Protein AF-A0A3D2NHI3-F1 (afdb_monomer)

Structure (mmCIF, N/CA/C/O backbone):
data_AF-A0A3D2NHI3-F1
#
_entry.id   AF-A0A3D2NHI3-F1
#
loop_
_atom_site.group_PDB
_atom_site.id
_atom_site.type_symbol
_atom_site.label_atom_id
_atom_site.label_alt_id
_atom_site.label_comp_id
_atom_site.label_asym_id
_atom_site.label_entity_id
_atom_site.label_seq_id
_atom_site.pdbx_PDB_ins_code
_atom_site.Cartn_x
_atom_site.Cartn_y
_atom_site.Cartn_z
_atom_site.occupancy
_atom_site.B_iso_or_equiv
_atom_site.auth_seq_id
_atom_site.auth_comp_id
_atom_site.auth_asym_id
_atom_site.auth_atom_id
_atom_site.pdbx_PDB_model_num
ATOM 1 N N . MET A 1 1 ? -2.586 13.781 -11.017 1.00 85.62 1 MET A N 1
ATOM 2 C CA . MET A 1 1 ? -1.896 13.412 -12.277 1.00 85.62 1 MET A CA 1
ATOM 3 C C . MET A 1 1 ? -0.450 13.118 -11.949 1.00 85.62 1 MET A C 1
ATOM 5 O O . MET A 1 1 ? 0.141 13.890 -11.196 1.00 85.62 1 MET A O 1
ATOM 9 N N . PHE A 1 2 ? 0.077 12.025 -12.494 1.00 93.56 2 PHE A N 1
ATOM 10 C CA . PHE A 1 2 ? 1.455 11.611 -12.279 1.00 93.56 2 PHE A CA 1
ATOM 11 C C . PHE A 1 2 ? 2.432 12.431 -13.116 1.00 93.56 2 PHE A C 1
ATOM 13 O O . PHE A 1 2 ? 2.097 12.931 -14.194 1.00 93.56 2 PHE A O 1
ATOM 20 N N . ARG A 1 3 ? 3.643 12.593 -12.595 1.00 94.19 3 ARG A N 1
ATOM 21 C CA . ARG A 1 3 ? 4.754 13.274 -13.250 1.00 94.19 3 ARG A CA 1
ATOM 22 C C . ARG A 1 3 ? 6.035 12.510 -12.987 1.00 94.19 3 ARG A C 1
ATOM 24 O O . ARG A 1 3 ? 6.213 11.973 -11.901 1.00 94.19 3 ARG A O 1
ATOM 31 N N . TYR A 1 4 ? 6.928 12.513 -13.957 1.00 94.38 4 TYR A N 1
ATOM 32 C CA . TYR A 1 4 ? 8.248 11.916 -13.818 1.00 94.38 4 TYR A CA 1
ATOM 33 C C . TYR A 1 4 ? 9.271 12.768 -14.571 1.00 94.38 4 TYR A C 1
ATOM 35 O O . TYR A 1 4 ? 8.925 13.406 -15.577 1.00 94.38 4 TYR A O 1
ATOM 43 N N . PRO A 1 5 ? 10.518 12.828 -14.094 1.00 92.62 5 PRO A N 1
ATOM 44 C CA . PRO A 1 5 ? 11.586 13.465 -14.832 1.00 92.62 5 PRO A CA 1
ATOM 45 C C . PRO A 1 5 ? 12.186 12.516 -15.867 1.00 92.62 5 PRO A C 1
ATOM 47 O O . PRO A 1 5 ? 12.162 11.295 -15.711 1.00 92.62 5 PRO A O 1
ATOM 50 N N . THR A 1 6 ? 12.761 13.072 -16.935 1.00 91.62 6 THR A N 1
ATOM 51 C CA . THR A 1 6 ? 13.462 12.244 -17.924 1.00 91.62 6 THR A CA 1
ATOM 52 C C . THR A 1 6 ? 14.791 11.784 -17.319 1.00 91.62 6 THR A C 1
ATOM 54 O O . THR A 1 6 ? 15.603 12.646 -16.964 1.00 91.62 6 THR A O 1
ATOM 57 N N . PRO A 1 7 ? 15.049 10.470 -17.188 1.00 89.81 7 PRO A N 1
ATOM 58 C CA . PRO A 1 7 ? 16.291 9.988 -16.600 1.00 89.81 7 PRO A CA 1
ATOM 59 C C . PRO A 1 7 ? 17.484 10.358 -17.483 1.00 89.81 7 PRO A C 1
ATOM 61 O O . PRO A 1 7 ? 17.425 10.244 -18.708 1.00 89.81 7 PRO A O 1
ATOM 64 N N . GLN A 1 8 ? 18.597 10.756 -16.864 1.00 87.62 8 GLN A N 1
ATOM 65 C CA . GLN A 1 8 ? 19.823 11.074 -17.610 1.00 87.62 8 GLN A CA 1
ATOM 66 C C . GLN A 1 8 ? 20.457 9.833 -18.253 1.00 87.62 8 GLN A C 1
ATOM 68 O O . GLN A 1 8 ? 21.121 9.936 -19.282 1.00 87.62 8 GLN A O 1
ATOM 73 N N . ARG A 1 9 ? 20.245 8.658 -17.646 1.00 87.62 9 ARG A N 1
ATOM 74 C CA . ARG A 1 9 ? 20.742 7.357 -18.114 1.00 87.62 9 ARG A CA 1
ATOM 75 C C . ARG A 1 9 ? 19.570 6.389 -18.313 1.00 87.62 9 ARG A C 1
ATOM 77 O O . ARG A 1 9 ? 19.347 5.528 -17.468 1.00 87.62 9 ARG A O 1
ATOM 84 N N . PRO A 1 10 ? 18.802 6.497 -19.415 1.00 83.81 10 PRO A N 1
ATOM 85 C CA . PRO A 1 10 ? 17.560 5.741 -19.583 1.00 83.81 10 PRO A CA 1
ATOM 86 C C . PRO A 1 10 ? 17.734 4.223 -19.506 1.00 83.81 10 PRO A C 1
ATOM 88 O O . PRO A 1 10 ? 16.861 3.538 -18.993 1.00 83.81 10 PRO A O 1
ATOM 91 N N . THR A 1 11 ? 18.854 3.684 -19.990 1.00 85.94 11 THR A N 1
ATOM 92 C CA . THR A 1 11 ? 19.126 2.237 -20.002 1.00 85.94 11 THR A CA 1
ATOM 93 C C . THR A 1 11 ? 19.403 1.654 -18.618 1.00 85.94 11 THR A C 1
ATOM 95 O O . THR A 1 11 ? 19.198 0.461 -18.420 1.00 85.94 11 THR A O 1
ATOM 98 N N . GLU A 1 12 ? 19.861 2.482 -17.680 1.00 87.62 12 GLU A N 1
ATOM 99 C CA . GLU A 1 12 ? 20.181 2.097 -16.297 1.00 87.62 12 GLU A CA 1
ATOM 100 C C . GLU A 1 12 ? 19.073 2.493 -15.315 1.00 87.62 12 GLU A C 1
ATOM 102 O O . GLU A 1 12 ? 19.013 1.960 -14.209 1.00 87.62 12 GLU A O 1
ATOM 107 N N . ALA A 1 13 ? 18.207 3.419 -15.732 1.00 90.50 13 ALA A N 1
ATOM 108 C CA . ALA A 1 13 ? 17.070 3.876 -14.958 1.00 90.50 13 ALA A CA 1
ATOM 109 C C . ALA A 1 13 ? 16.063 2.754 -14.710 1.00 90.50 13 ALA A C 1
ATOM 111 O O . ALA A 1 13 ? 15.882 1.848 -15.538 1.00 90.50 13 ALA A O 1
ATOM 112 N N . GLY A 1 14 ? 15.375 2.896 -13.585 1.00 94.12 14 GLY A N 1
ATOM 113 C CA . GLY A 1 14 ? 14.244 2.066 -13.222 1.00 94.12 14 GLY A CA 1
ATOM 114 C C . GLY A 1 14 ? 12.983 2.317 -14.039 1.00 94.12 14 GLY A C 1
ATOM 115 O O . GLY A 1 14 ? 12.998 2.913 -15.125 1.00 94.12 14 GLY A O 1
ATOM 116 N N . TYR A 1 15 ? 11.867 1.847 -13.493 1.00 96.38 15 TYR A N 1
ATOM 117 C CA . TYR A 1 15 ? 10.544 2.004 -14.082 1.00 96.38 15 TYR A CA 1
ATOM 118 C C . TYR A 1 15 ? 9.587 2.666 -13.101 1.00 96.38 15 TYR A C 1
ATOM 120 O O . TYR A 1 15 ? 9.390 2.185 -11.986 1.00 96.38 15 TYR A O 1
ATOM 128 N N . ALA A 1 16 ? 8.941 3.731 -13.562 1.00 96.69 16 ALA A N 1
ATOM 129 C CA . ALA A 1 16 ? 7.757 4.294 -12.944 1.00 96.69 16 ALA A CA 1
ATOM 130 C C . ALA A 1 16 ? 6.508 3.697 -13.598 1.00 96.69 16 ALA A C 1
ATOM 132 O O . ALA A 1 16 ? 6.376 3.690 -14.825 1.00 96.69 16 ALA A O 1
ATOM 133 N N . ILE A 1 17 ? 5.582 3.226 -12.773 1.00 97.44 17 ILE A N 1
ATOM 134 C CA . ILE A 1 17 ? 4.311 2.645 -13.191 1.00 97.44 17 ILE A CA 1
ATOM 135 C C . ILE A 1 17 ? 3.192 3.447 -12.531 1.00 97.44 17 ILE A C 1
ATOM 137 O O . ILE A 1 17 ? 3.149 3.590 -11.309 1.00 97.44 17 ILE A O 1
ATOM 141 N N . ALA A 1 18 ? 2.294 3.978 -13.349 1.00 95.62 18 ALA A N 1
ATOM 142 C CA . ALA A 1 18 ? 1.154 4.776 -12.927 1.00 95.62 18 ALA A CA 1
ATOM 143 C C . ALA A 1 18 ? -0.140 4.046 -13.295 1.00 95.62 18 ALA A C 1
ATOM 145 O O . ALA A 1 18 ? -0.548 4.052 -14.455 1.00 95.62 18 ALA A O 1
ATOM 146 N N . GLY A 1 19 ? -0.762 3.400 -12.314 1.00 91.75 19 GLY A N 1
ATOM 147 C CA . GLY A 1 19 ? -2.095 2.809 -12.406 1.00 91.75 19 GLY A CA 1
ATOM 148 C C . GLY A 1 19 ? -3.184 3.778 -11.941 1.00 91.75 19 GLY A C 1
ATOM 149 O O . GLY A 1 19 ? -2.905 4.907 -11.537 1.00 91.75 19 GLY A O 1
ATOM 150 N N . ASP A 1 20 ? -4.441 3.336 -11.999 1.00 88.38 20 ASP A N 1
ATOM 151 C CA . ASP A 1 20 ? -5.583 4.150 -11.553 1.00 88.38 20 ASP A CA 1
ATOM 152 C C . ASP A 1 20 ? -5.509 4.433 -10.045 1.00 88.38 20 ASP A C 1
ATOM 154 O O . ASP A 1 20 ? -5.641 5.571 -9.594 1.00 88.38 20 ASP A O 1
ATOM 158 N N . ARG A 1 21 ? -5.186 3.388 -9.275 1.00 89.62 21 ARG A N 1
ATOM 159 C CA . ARG A 1 21 ? -5.036 3.426 -7.815 1.00 89.62 21 ARG A CA 1
ATOM 160 C C . ARG A 1 21 ? -3.607 3.222 -7.335 1.00 89.62 21 ARG A C 1
ATOM 162 O O . ARG A 1 21 ? -3.372 3.274 -6.136 1.00 89.62 21 ARG A O 1
ATOM 169 N N . PHE A 1 22 ? -2.658 2.972 -8.231 1.00 95.19 22 PHE A N 1
ATOM 170 C CA . PHE A 1 22 ? -1.299 2.595 -7.855 1.00 95.19 22 PHE A CA 1
ATOM 171 C C . PHE A 1 22 ? -0.260 3.530 -8.451 1.00 95.19 22 PHE A C 1
ATOM 173 O O . PHE A 1 22 ? -0.332 3.902 -9.619 1.00 95.19 22 PHE A O 1
ATOM 180 N N . ALA A 1 23 ? 0.749 3.854 -7.656 1.00 96.38 23 ALA A N 1
ATOM 181 C CA . ALA A 1 23 ? 1.977 4.480 -8.113 1.00 96.38 23 ALA A CA 1
ATOM 182 C C . ALA A 1 23 ? 3.145 3.617 -7.655 1.00 96.38 23 ALA A C 1
ATOM 184 O O . ALA A 1 23 ? 3.286 3.352 -6.462 1.00 96.38 23 ALA A O 1
ATOM 185 N N . ILE A 1 24 ? 3.957 3.148 -8.593 1.00 97.75 24 ILE A N 1
ATOM 186 C CA . ILE A 1 24 ? 5.032 2.201 -8.307 1.00 97.75 24 ILE A CA 1
ATOM 187 C C . ILE A 1 24 ? 6.319 2.724 -8.922 1.00 97.75 24 ILE A C 1
ATOM 189 O O . ILE A 1 24 ? 6.329 3.194 -10.060 1.00 97.75 24 ILE A O 1
ATOM 193 N N . LEU A 1 25 ? 7.406 2.614 -8.172 1.00 97.56 25 LEU A N 1
ATOM 194 C CA . LEU A 1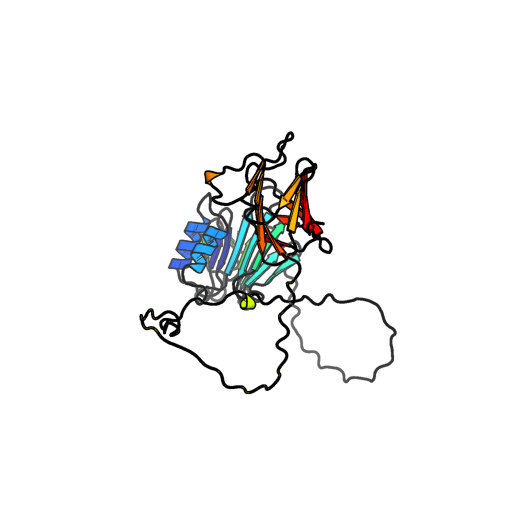 25 ? 8.761 2.808 -8.653 1.00 97.56 25 LEU A CA 1
ATOM 195 C C . LEU A 1 25 ? 9.532 1.512 -8.422 1.00 97.56 25 LEU A C 1
ATOM 197 O O . LEU A 1 25 ? 9.655 1.069 -7.284 1.00 97.56 25 LEU A O 1
ATOM 201 N N . LEU A 1 26 ? 10.050 0.920 -9.493 1.00 95.94 26 LEU A N 1
ATOM 202 C CA . LEU A 1 26 ? 11.032 -0.161 -9.442 1.00 95.94 26 LEU A CA 1
ATOM 203 C C . LEU A 1 26 ? 12.395 0.466 -9.725 1.00 95.94 26 LEU A C 1
ATOM 205 O O . LEU A 1 26 ? 12.634 0.904 -10.850 1.00 95.94 26 LEU A O 1
ATOM 209 N N . ALA A 1 27 ? 13.244 0.571 -8.708 1.00 92.06 27 ALA A N 1
ATOM 210 C CA . ALA A 1 27 ? 14.542 1.225 -8.789 1.00 92.06 27 ALA A CA 1
ATOM 211 C C . ALA A 1 27 ? 15.601 0.322 -9.438 1.00 92.06 27 ALA A C 1
ATOM 213 O O . ALA A 1 27 ? 15.621 -0.897 -9.256 1.00 92.06 27 ALA A O 1
ATOM 214 N N . GLY A 1 28 ? 16.492 0.952 -10.209 1.00 84.88 28 GLY A N 1
ATOM 215 C CA . GLY A 1 28 ? 17.522 0.260 -10.981 1.00 84.88 28 GLY A CA 1
ATOM 216 C C . GLY A 1 28 ? 16.968 -0.613 -12.119 1.00 84.88 28 GLY A C 1
ATOM 217 O O . GLY A 1 28 ? 15.771 -0.607 -12.412 1.00 84.88 28 GLY A O 1
ATOM 218 N N . PRO A 1 29 ? 17.830 -1.373 -12.813 1.00 80.88 29 PRO A N 1
ATOM 219 C CA . PRO A 1 29 ? 17.412 -2.164 -13.962 1.00 80.88 29 PRO A CA 1
ATOM 220 C C . PRO A 1 29 ? 16.533 -3.350 -13.534 1.00 80.88 29 PRO A C 1
ATOM 222 O O . PRO A 1 29 ? 17.025 -4.357 -13.029 1.00 80.88 29 PRO A O 1
ATOM 225 N N . ALA A 1 30 ? 15.227 -3.254 -13.790 1.00 85.19 30 ALA A N 1
ATOM 226 C CA . ALA A 1 30 ? 14.282 -4.357 -13.628 1.00 85.19 30 ALA A CA 1
ATOM 227 C C . ALA A 1 30 ? 14.058 -5.113 -14.950 1.00 85.19 30 ALA A C 1
ATOM 229 O O . ALA A 1 30 ? 14.088 -4.530 -16.039 1.00 85.19 30 ALA A O 1
ATOM 230 N N . ALA A 1 31 ? 13.796 -6.420 -14.862 1.00 87.62 31 ALA A N 1
ATOM 231 C CA . ALA A 1 31 ? 13.440 -7.230 -16.024 1.00 87.62 31 ALA A CA 1
ATOM 232 C C . ALA A 1 31 ? 12.069 -6.811 -16.583 1.00 87.62 31 ALA A C 1
ATOM 234 O O . ALA A 1 31 ? 11.093 -6.730 -15.839 1.00 87.62 31 ALA A O 1
ATOM 235 N N . GLU A 1 32 ? 11.966 -6.614 -17.901 1.00 88.69 32 GLU A N 1
ATOM 236 C CA . GLU A 1 32 ? 10.730 -6.140 -18.552 1.00 88.69 32 GLU A CA 1
ATOM 237 C C . GLU A 1 32 ? 9.521 -7.059 -18.299 1.00 88.69 32 GLU A C 1
ATOM 239 O O . GLU A 1 32 ? 8.399 -6.579 -18.160 1.00 88.69 32 GLU A O 1
ATOM 244 N N . GLY A 1 33 ? 9.742 -8.371 -18.150 1.00 90.06 33 GLY A N 1
ATOM 245 C CA . GLY A 1 33 ? 8.679 -9.318 -17.796 1.00 90.06 33 GLY A CA 1
ATOM 246 C C . GLY A 1 33 ? 8.077 -9.071 -16.406 1.00 90.06 33 GLY A C 1
ATOM 247 O O . GLY A 1 33 ? 6.861 -9.165 -16.236 1.00 90.06 33 GLY A O 1
ATOM 248 N N . LEU A 1 34 ? 8.903 -8.688 -15.424 1.00 91.25 34 LEU A N 1
ATOM 249 C CA . LEU A 1 34 ? 8.416 -8.300 -14.099 1.00 91.25 34 LEU A CA 1
ATOM 250 C C . LEU A 1 34 ? 7.595 -7.012 -14.193 1.00 91.25 34 LEU A C 1
ATOM 252 O O . LEU A 1 34 ? 6.495 -6.955 -13.659 1.00 91.25 34 LEU A O 1
ATOM 256 N N . VAL A 1 35 ? 8.098 -6.013 -14.923 1.00 93.75 35 VAL A N 1
ATOM 257 C CA . VAL A 1 35 ? 7.412 -4.726 -15.127 1.00 93.75 35 VAL A CA 1
ATOM 258 C C . VAL A 1 35 ? 6.030 -4.932 -15.749 1.00 93.75 35 VAL A C 1
ATOM 260 O O . VAL A 1 35 ? 5.058 -4.361 -15.264 1.00 93.75 35 VAL A O 1
ATOM 263 N N . SER A 1 36 ? 5.929 -5.787 -16.773 1.00 94.62 36 SER A N 1
ATOM 264 C CA . SER A 1 36 ? 4.647 -6.140 -17.399 1.00 94.62 36 SER A CA 1
ATOM 265 C C . SER A 1 36 ? 3.686 -6.784 -16.401 1.00 94.62 36 SER A C 1
ATOM 267 O O . SER A 1 36 ? 2.531 -6.387 -16.323 1.00 94.62 36 SER A O 1
ATOM 269 N N . THR A 1 37 ? 4.164 -7.736 -15.597 1.00 94.75 37 THR A N 1
ATOM 270 C CA . THR A 1 37 ? 3.307 -8.452 -14.637 1.00 94.75 37 THR A CA 1
ATOM 271 C C . THR A 1 37 ? 2.835 -7.530 -13.508 1.00 94.75 37 THR A C 1
ATOM 273 O O . THR A 1 37 ? 1.684 -7.597 -13.085 1.00 94.75 37 THR A O 1
ATOM 276 N N . VAL A 1 38 ? 3.709 -6.635 -13.032 1.00 95.00 38 VAL A N 1
ATOM 277 C CA . VAL A 1 38 ? 3.368 -5.624 -12.019 1.00 95.00 38 VAL A CA 1
ATOM 278 C C . VAL A 1 38 ? 2.354 -4.622 -12.570 1.00 95.00 38 VAL A C 1
ATOM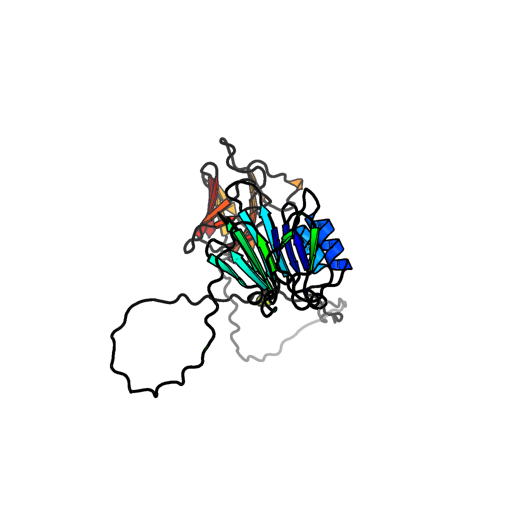 280 O O . VAL A 1 38 ? 1.423 -4.254 -11.857 1.00 95.00 38 VAL A O 1
ATOM 283 N N . TRP A 1 39 ? 2.502 -4.203 -13.830 1.00 95.56 39 TRP A N 1
ATOM 284 C CA . TRP A 1 39 ? 1.517 -3.363 -14.511 1.00 95.56 39 TRP A CA 1
ATOM 285 C C . TRP A 1 39 ? 0.145 -4.036 -14.574 1.00 95.56 39 TRP A C 1
ATOM 287 O O . TRP A 1 39 ? -0.842 -3.420 -14.180 1.00 95.56 39 TRP A O 1
ATOM 297 N N . ASP A 1 40 ? 0.085 -5.292 -15.017 1.00 94.94 40 ASP A N 1
ATOM 298 C CA . ASP A 1 40 ? -1.178 -6.020 -15.155 1.00 94.94 40 ASP A CA 1
ATOM 299 C C . ASP A 1 40 ? -1.882 -6.202 -13.801 1.00 94.94 40 ASP A C 1
ATOM 301 O O . ASP A 1 40 ? -3.100 -6.044 -13.717 1.00 94.94 40 ASP A O 1
ATOM 305 N N . ALA A 1 41 ? -1.121 -6.460 -12.729 1.00 93.69 41 ALA A N 1
ATOM 306 C CA . ALA A 1 41 ? -1.657 -6.497 -11.370 1.00 93.69 41 ALA A CA 1
ATOM 307 C C . ALA A 1 41 ? -2.208 -5.127 -10.948 1.00 93.69 41 ALA A C 1
ATOM 309 O O . ALA A 1 41 ? -3.373 -5.014 -10.585 1.00 93.69 41 ALA A O 1
ATOM 310 N N . ALA A 1 42 ? -1.409 -4.066 -11.080 1.00 93.00 42 ALA A N 1
ATOM 311 C CA . ALA A 1 42 ? -1.797 -2.711 -10.689 1.00 93.00 42 ALA A CA 1
ATOM 312 C C . ALA A 1 42 ? -2.966 -2.130 -11.512 1.00 93.00 42 ALA A C 1
ATOM 314 O O . ALA A 1 42 ? -3.641 -1.205 -11.055 1.00 93.00 42 ALA A O 1
ATOM 315 N N . ALA A 1 43 ? -3.187 -2.632 -12.728 1.00 91.31 43 ALA A N 1
ATOM 316 C CA . ALA A 1 43 ? -4.268 -2.212 -13.613 1.00 91.31 43 ALA A CA 1
ATOM 317 C C . ALA A 1 43 ? -5.599 -2.939 -13.347 1.00 91.31 43 ALA A C 1
ATOM 319 O O . ALA A 1 43 ? -6.617 -2.541 -13.912 1.00 91.31 43 ALA A O 1
ATOM 320 N N . ALA A 1 44 ? -5.620 -3.988 -12.519 1.00 89.94 44 ALA A N 1
ATOM 321 C CA . ALA A 1 44 ? -6.850 -4.710 -12.214 1.00 89.94 44 ALA A CA 1
ATOM 322 C C . ALA A 1 44 ? -7.755 -3.913 -11.252 1.00 89.94 44 ALA A C 1
ATOM 324 O O . ALA A 1 44 ? -7.312 -3.440 -10.206 1.00 89.94 44 ALA A O 1
ATOM 325 N N . ASP A 1 45 ? -9.051 -3.821 -11.576 1.00 81.62 45 ASP A N 1
ATOM 326 C CA . ASP A 1 45 ? -10.032 -2.973 -10.870 1.00 81.62 45 ASP A CA 1
ATOM 327 C C . ASP A 1 45 ? -10.156 -3.262 -9.362 1.00 81.62 45 ASP A C 1
ATOM 329 O O . ASP A 1 45 ? -10.477 -2.373 -8.571 1.00 81.62 45 ASP A O 1
ATOM 333 N N . SER A 1 46 ? -9.930 -4.515 -8.959 1.00 83.25 46 SER A N 1
ATOM 334 C CA . SER A 1 46 ? -10.009 -4.971 -7.567 1.00 83.25 46 SER A CA 1
ATOM 335 C C . SER A 1 46 ? -8.643 -5.238 -6.938 1.00 83.25 46 SER A C 1
ATOM 337 O O . SER A 1 46 ? -8.599 -5.886 -5.895 1.00 83.25 46 SER A O 1
ATOM 339 N N . SER A 1 47 ? -7.550 -4.807 -7.575 1.00 87.44 47 SER A N 1
ATOM 340 C CA . SER A 1 47 ? -6.208 -5.046 -7.049 1.00 87.44 47 SER A CA 1
ATOM 341 C C . SER A 1 47 ? -6.003 -4.288 -5.747 1.00 87.44 47 SER A C 1
ATOM 343 O O . SER A 1 47 ? -6.288 -3.091 -5.643 1.00 87.44 47 SER A O 1
ATOM 345 N N . LEU A 1 48 ? -5.447 -4.992 -4.774 1.00 89.75 48 LEU A N 1
ATOM 346 C CA . LEU A 1 48 ? -4.972 -4.443 -3.515 1.00 89.75 48 LEU A CA 1
ATOM 347 C C . LEU A 1 48 ? -3.442 -4.362 -3.524 1.00 89.75 48 LEU A C 1
ATOM 349 O O . LEU A 1 48 ? -2.774 -4.950 -4.379 1.00 89.75 48 LEU A O 1
ATOM 353 N N . LEU A 1 49 ? -2.873 -3.626 -2.564 1.00 90.00 49 LEU A N 1
ATOM 354 C CA . LEU A 1 49 ? -1.421 -3.555 -2.366 1.00 90.00 49 LEU A CA 1
ATOM 355 C C . LEU A 1 49 ? -0.766 -4.945 -2.291 1.00 90.00 49 LEU A C 1
ATOM 357 O O . LEU A 1 49 ? 0.291 -5.166 -2.877 1.00 90.00 49 LEU A O 1
ATOM 361 N N . GLU A 1 50 ? -1.411 -5.891 -1.612 1.00 89.50 50 GLU A N 1
ATOM 362 C CA . GLU A 1 50 ? -0.925 -7.263 -1.435 1.00 89.50 50 GLU A CA 1
ATOM 363 C C . GLU A 1 50 ? -0.814 -8.054 -2.745 1.00 89.50 50 GLU A C 1
ATOM 365 O O . GLU A 1 50 ? 0.122 -8.842 -2.898 1.00 89.50 50 GLU A O 1
ATOM 370 N N . ASP A 1 51 ? -1.698 -7.812 -3.715 1.00 91.62 51 ASP A N 1
ATOM 371 C CA . ASP A 1 51 ? -1.653 -8.471 -5.025 1.00 91.62 51 ASP A CA 1
ATOM 372 C C . ASP A 1 51 ? -0.417 -8.013 -5.810 1.00 91.62 51 ASP A C 1
ATOM 374 O O . ASP A 1 51 ? 0.341 -8.824 -6.350 1.00 91.62 51 ASP A O 1
ATOM 378 N N . VAL A 1 52 ? -0.160 -6.702 -5.800 1.00 92.88 52 VAL A N 1
ATOM 379 C CA . VAL A 1 52 ? 1.016 -6.095 -6.436 1.00 92.88 52 VAL A CA 1
ATOM 380 C C . VAL A 1 52 ? 2.304 -6.580 -5.766 1.00 92.88 52 VAL A C 1
ATOM 382 O O . VAL A 1 52 ? 3.252 -6.974 -6.451 1.00 92.88 52 VAL A O 1
ATOM 385 N N . LEU A 1 53 ? 2.341 -6.609 -4.431 1.00 92.62 53 LEU A N 1
ATOM 386 C CA . LEU A 1 53 ? 3.496 -7.115 -3.687 1.00 92.62 53 LEU A CA 1
ATOM 387 C C . LEU A 1 53 ? 3.736 -8.604 -3.951 1.00 92.62 53 LEU A C 1
ATOM 389 O O . LEU A 1 53 ? 4.888 -8.998 -4.122 1.00 92.62 53 LEU A O 1
ATOM 393 N N . SER A 1 54 ? 2.679 -9.414 -4.058 1.00 90.94 54 SER A N 1
ATOM 394 C CA . SER A 1 54 ? 2.767 -10.849 -4.373 1.00 90.94 54 SER A CA 1
ATOM 395 C C . SER A 1 54 ? 3.463 -11.098 -5.714 1.00 90.94 54 SER A C 1
ATOM 397 O O . SER A 1 54 ? 4.319 -11.980 -5.823 1.00 90.94 54 SER A O 1
ATOM 399 N N . VAL A 1 55 ? 3.169 -10.275 -6.724 1.00 91.75 55 VAL A N 1
ATOM 400 C CA . VAL A 1 55 ? 3.860 -10.325 -8.021 1.00 91.75 55 VAL A CA 1
ATOM 401 C C . VAL A 1 55 ? 5.337 -9.964 -7.878 1.00 91.75 55 VAL A C 1
ATOM 403 O O . VAL A 1 55 ? 6.194 -10.682 -8.393 1.00 91.75 55 VAL A O 1
ATOM 406 N N . ILE A 1 56 ? 5.655 -8.896 -7.142 1.00 90.62 56 ILE A N 1
ATOM 407 C CA . ILE A 1 56 ? 7.043 -8.457 -6.937 1.00 90.62 56 ILE A CA 1
ATOM 408 C C . ILE A 1 56 ? 7.867 -9.550 -6.238 1.00 90.62 56 ILE A C 1
ATOM 410 O O . ILE A 1 56 ? 8.974 -9.859 -6.678 1.00 90.62 56 ILE A O 1
ATOM 414 N N . VAL A 1 57 ? 7.314 -10.201 -5.208 1.00 88.44 57 VAL A N 1
ATOM 415 C CA . VAL A 1 57 ? 8.002 -11.265 -4.447 1.00 88.44 57 VAL A CA 1
ATOM 416 C C . VAL A 1 57 ? 8.026 -12.625 -5.139 1.00 88.44 57 VAL A C 1
ATOM 418 O O . VAL A 1 57 ? 8.727 -13.518 -4.661 1.00 88.44 57 VAL A O 1
ATOM 421 N N . THR A 1 58 ? 7.336 -12.802 -6.270 1.00 85.00 58 THR A N 1
ATOM 422 C CA . THR A 1 58 ? 7.270 -14.092 -6.986 1.00 85.00 58 THR A CA 1
ATOM 423 C C . THR A 1 58 ? 8.658 -14.600 -7.406 1.00 85.00 58 THR A C 1
ATOM 425 O O . THR A 1 58 ? 8.894 -15.806 -7.422 1.00 85.00 58 THR A O 1
ATOM 428 N N . ALA A 1 59 ? 9.612 -13.701 -7.677 1.00 70.31 59 ALA A N 1
ATOM 429 C CA . ALA A 1 59 ? 11.000 -14.058 -7.996 1.00 70.31 59 ALA A CA 1
ATOM 430 C C . ALA A 1 59 ? 11.837 -14.519 -6.777 1.00 70.31 59 ALA A C 1
ATOM 432 O O . ALA A 1 59 ? 12.978 -14.951 -6.940 1.00 70.31 59 ALA A O 1
ATOM 433 N N . GLY A 1 60 ? 11.281 -14.449 -5.562 1.00 72.94 60 GLY A N 1
ATOM 434 C CA . GLY A 1 60 ? 11.938 -14.796 -4.303 1.00 72.94 60 GLY A CA 1
ATOM 435 C C . GLY A 1 60 ? 12.585 -13.598 -3.596 1.00 72.94 60 GLY A C 1
ATOM 436 O O . GLY A 1 60 ? 13.098 -12.675 -4.223 1.00 72.94 60 GLY A O 1
ATOM 437 N N . ILE A 1 61 ? 12.606 -13.637 -2.258 1.00 72.62 61 ILE A N 1
ATOM 438 C CA . ILE A 1 61 ? 12.998 -12.508 -1.384 1.00 72.62 61 ILE A CA 1
ATOM 439 C C . ILE A 1 61 ? 14.442 -12.021 -1.632 1.00 72.62 61 ILE A C 1
ATOM 441 O O . ILE A 1 61 ? 14.744 -10.842 -1.453 1.00 72.62 61 ILE A O 1
ATOM 445 N N . HIS A 1 62 ? 15.339 -12.908 -2.070 1.00 72.50 62 HIS A N 1
ATOM 446 C CA . HIS A 1 62 ? 16.755 -12.592 -2.303 1.00 72.50 62 HIS A CA 1
ATOM 447 C C . HIS A 1 62 ? 17.042 -11.905 -3.644 1.00 72.50 62 HIS A C 1
ATOM 449 O O . HIS A 1 62 ? 18.098 -11.296 -3.787 1.00 72.50 62 HIS A O 1
ATOM 455 N N . ALA A 1 63 ? 16.127 -11.998 -4.611 1.00 75.69 63 ALA A N 1
ATOM 456 C CA . ALA A 1 63 ? 16.263 -11.412 -5.948 1.00 75.69 63 ALA A CA 1
ATOM 457 C C . ALA A 1 63 ? 15.281 -10.252 -6.177 1.00 75.69 63 ALA A C 1
ATOM 459 O O . ALA A 1 63 ? 15.064 -9.816 -7.306 1.00 75.69 63 ALA A O 1
ATOM 460 N N . LEU A 1 64 ? 14.661 -9.779 -5.097 1.00 83.12 64 LEU A N 1
ATOM 461 C CA . LEU A 1 64 ? 13.720 -8.678 -5.132 1.00 83.12 64 LEU A CA 1
ATOM 462 C C . LEU A 1 64 ? 14.413 -7.389 -5.600 1.00 83.12 64 LEU A C 1
ATOM 464 O O . LEU A 1 64 ? 15.476 -7.061 -5.058 1.00 83.12 64 LEU A O 1
ATOM 468 N N . PRO A 1 65 ? 13.803 -6.634 -6.531 1.00 88.88 65 PRO A N 1
ATOM 469 C CA . PRO A 1 65 ? 14.267 -5.294 -6.850 1.00 88.88 65 PRO A CA 1
ATOM 470 C C . PRO A 1 65 ? 14.078 -4.357 -5.651 1.00 88.88 65 PRO A C 1
ATOM 472 O O . PRO A 1 65 ? 13.351 -4.661 -4.697 1.00 88.88 65 PRO A O 1
ATOM 475 N N . ASP A 1 66 ? 14.710 -3.196 -5.736 1.00 93.25 66 ASP A N 1
ATOM 476 C CA . ASP A 1 66 ? 14.389 -2.073 -4.869 1.00 93.25 66 ASP A CA 1
ATOM 477 C C . ASP A 1 66 ? 13.091 -1.453 -5.385 1.00 93.25 66 ASP A C 1
ATOM 479 O O . ASP A 1 66 ? 12.930 -1.231 -6.589 1.00 93.25 66 ASP A O 1
ATOM 483 N N . PHE A 1 67 ? 12.115 -1.244 -4.507 1.00 95.56 67 PHE A N 1
ATOM 484 C CA . PHE A 1 67 ? 10.790 -0.822 -4.939 1.00 95.56 67 PHE A CA 1
ATOM 485 C C . PHE A 1 67 ? 10.085 0.058 -3.923 1.00 95.56 67 PHE A C 1
ATOM 487 O O . PHE A 1 67 ? 10.191 -0.146 -2.715 1.00 95.56 67 PHE A O 1
ATOM 494 N N . ALA A 1 68 ? 9.278 0.978 -4.438 1.00 97.00 68 ALA A N 1
ATOM 495 C CA . ALA A 1 68 ? 8.268 1.699 -3.686 1.00 97.00 68 ALA A CA 1
ATOM 496 C C . ALA A 1 68 ? 6.906 1.511 -4.360 1.00 97.00 68 ALA A C 1
ATOM 498 O O . ALA A 1 68 ? 6.786 1.683 -5.571 1.00 97.00 68 ALA A O 1
ATOM 499 N N . VAL A 1 69 ? 5.882 1.173 -3.584 1.00 96.94 69 VAL A N 1
ATOM 500 C CA . VAL A 1 69 ? 4.495 1.018 -4.031 1.00 96.94 69 VAL A CA 1
ATOM 501 C C . VAL A 1 69 ? 3.617 1.914 -3.172 1.00 96.94 69 VAL A C 1
ATOM 503 O O . VAL A 1 69 ? 3.727 1.910 -1.948 1.00 96.94 69 VAL A O 1
ATOM 506 N N . VAL A 1 70 ? 2.727 2.664 -3.810 1.00 95.69 70 VAL A N 1
ATOM 507 C CA . VAL A 1 70 ? 1.693 3.467 -3.160 1.00 95.69 70 VAL A CA 1
ATOM 508 C C . VAL A 1 70 ? 0.346 3.065 -3.734 1.00 95.69 70 VAL A C 1
ATOM 510 O O . VAL A 1 70 ? 0.125 3.201 -4.934 1.00 95.69 70 VAL A O 1
ATOM 513 N N . GLU A 1 71 ? -0.557 2.605 -2.876 1.00 93.81 71 GLU A N 1
ATOM 514 C CA . GLU A 1 71 ? -1.976 2.450 -3.180 1.00 93.81 71 GLU A CA 1
ATOM 515 C C . GLU A 1 71 ? -2.738 3.689 -2.695 1.00 93.81 71 GLU A C 1
ATOM 517 O O . GLU A 1 71 ? -2.753 4.002 -1.500 1.00 93.81 71 GLU A O 1
ATOM 522 N N . LEU A 1 72 ? -3.419 4.369 -3.613 1.00 87.12 72 LEU A N 1
ATOM 523 C CA . LEU A 1 72 ? -4.407 5.396 -3.318 1.00 87.12 72 LEU A CA 1
ATOM 524 C C . LEU A 1 72 ? -5.723 4.715 -2.919 1.00 87.12 72 LEU A C 1
ATOM 526 O O . LEU A 1 72 ? -6.579 4.415 -3.757 1.00 87.12 72 LEU A O 1
ATOM 530 N N . ALA A 1 73 ? -5.898 4.458 -1.622 1.00 73.75 73 ALA A N 1
ATOM 531 C CA . ALA A 1 73 ? -7.141 3.910 -1.102 1.00 73.75 73 ALA A CA 1
ATOM 532 C C . ALA A 1 73 ? -8.210 5.015 -1.080 1.00 73.75 73 ALA A C 1
ATOM 534 O O . ALA A 1 73 ? -8.283 5.853 -0.176 1.00 73.75 73 ALA A O 1
ATOM 535 N N . GLY A 1 74 ? -9.036 5.034 -2.127 1.00 60.31 74 GLY A N 1
ATOM 536 C CA . GLY A 1 74 ? -10.110 6.007 -2.286 1.00 60.31 74 GLY A CA 1
ATOM 537 C C . GLY A 1 74 ? -11.187 5.884 -1.207 1.00 60.31 74 GLY A C 1
ATOM 538 O O . GLY A 1 74 ? -12.018 4.989 -1.274 1.00 60.31 74 GLY A O 1
ATOM 539 N N . THR A 1 75 ? -11.175 6.816 -0.254 1.00 49.50 75 THR A N 1
ATOM 540 C CA . THR A 1 75 ? -12.327 7.432 0.436 1.00 49.50 75 THR A CA 1
ATOM 541 C C . THR A 1 75 ? -11.770 8.569 1.287 1.00 49.50 75 THR A C 1
ATOM 543 O O . THR A 1 75 ? -10.874 8.340 2.086 1.00 49.50 75 THR A O 1
ATOM 546 N N . SER A 1 76 ? -12.265 9.792 1.085 1.00 45.84 76 SER A N 1
ATOM 547 C CA . SER A 1 76 ? -11.737 11.010 1.712 1.00 45.84 76 SER A CA 1
ATOM 548 C C . SER A 1 76 ? -11.719 10.938 3.255 1.00 45.84 76 SER A C 1
ATOM 550 O O . SER A 1 76 ? -12.748 10.587 3.837 1.00 45.84 76 SER A O 1
ATOM 552 N N . PRO A 1 77 ? -10.628 11.365 3.927 1.00 54.34 77 PRO A N 1
ATOM 553 C CA . PRO A 1 77 ? -9.362 11.799 3.333 1.00 54.34 77 PRO A CA 1
ATOM 554 C C . PRO A 1 77 ? -8.612 10.618 2.711 1.00 54.34 77 PRO A C 1
ATOM 556 O O . PRO A 1 77 ? -8.551 9.544 3.307 1.00 54.34 77 PRO A O 1
ATOM 559 N N . GLU A 1 78 ? -8.046 10.838 1.519 1.00 64.38 78 GLU A N 1
ATOM 560 C CA . GLU A 1 78 ? -7.279 9.824 0.792 1.00 64.38 78 GLU A CA 1
ATOM 561 C C . GLU A 1 78 ? -6.258 9.184 1.732 1.00 64.38 78 GLU A C 1
ATOM 563 O O . GLU A 1 78 ? -5.394 9.851 2.310 1.00 64.38 78 GLU A O 1
ATOM 568 N N . THR A 1 79 ? -6.445 7.888 1.957 1.00 77.94 79 THR A N 1
ATOM 569 C CA . THR A 1 79 ? -5.518 7.093 2.746 1.00 77.94 79 THR A CA 1
ATOM 570 C C . THR A 1 79 ? -4.561 6.454 1.760 1.00 77.94 79 THR A C 1
ATOM 572 O O . THR A 1 79 ? -4.990 5.764 0.838 1.00 77.94 79 THR A O 1
ATOM 575 N N . LEU A 1 80 ? -3.268 6.694 1.931 1.00 86.38 80 LEU A N 1
ATOM 576 C CA . LEU A 1 80 ? -2.243 6.029 1.145 1.00 86.38 80 LEU A CA 1
ATOM 577 C C . LEU A 1 80 ? -1.764 4.812 1.918 1.00 86.38 80 LEU A C 1
ATOM 579 O O . LEU A 1 80 ? -1.340 4.949 3.066 1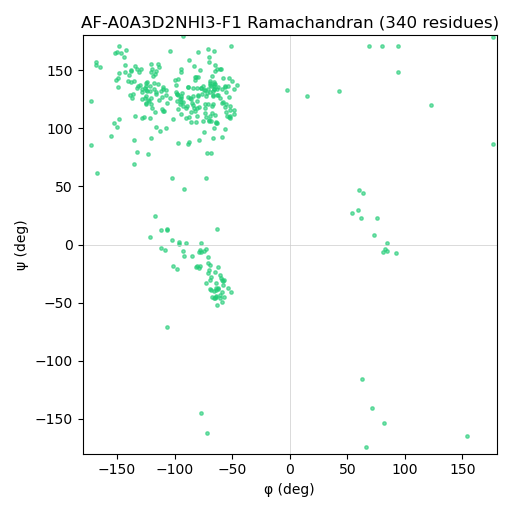.00 86.38 80 LEU A O 1
ATOM 583 N N . ARG A 1 81 ? -1.799 3.636 1.298 1.00 90.12 81 ARG A N 1
ATOM 584 C CA . ARG A 1 81 ? -1.019 2.495 1.787 1.00 90.12 81 ARG A CA 1
ATOM 585 C C . ARG A 1 81 ? 0.287 2.477 1.027 1.00 90.12 81 ARG A C 1
ATOM 587 O O . ARG A 1 81 ? 0.279 2.548 -0.199 1.00 90.12 81 ARG A O 1
ATOM 594 N N . VAL A 1 82 ? 1.396 2.430 1.745 1.00 93.69 82 VAL A N 1
ATOM 595 C CA . VAL A 1 82 ? 2.721 2.526 1.144 1.00 93.69 82 VAL A CA 1
ATOM 596 C C . VAL A 1 82 ? 3.568 1.337 1.552 1.00 93.69 82 VAL A C 1
ATOM 598 O O . VAL A 1 82 ? 3.545 0.938 2.716 1.00 93.69 82 VAL A O 1
ATOM 601 N N . ALA A 1 83 ? 4.323 0.801 0.599 1.00 94.69 83 ALA A N 1
ATOM 602 C CA . ALA A 1 83 ? 5.331 -0.219 0.826 1.00 94.69 83 ALA A CA 1
ATOM 603 C C . ALA A 1 83 ? 6.660 0.205 0.190 1.00 94.69 83 ALA A C 1
ATOM 605 O O . ALA A 1 83 ? 6.667 0.657 -0.953 1.00 94.69 83 ALA A O 1
ATOM 606 N N . ALA A 1 84 ? 7.777 0.071 0.906 1.00 95.12 84 ALA A N 1
ATOM 607 C CA . ALA A 1 84 ? 9.099 0.470 0.414 1.00 95.12 84 ALA A CA 1
ATOM 608 C C . ALA A 1 84 ? 10.192 -0.526 0.817 1.00 95.12 84 ALA A C 1
ATOM 610 O O . ALA A 1 84 ? 10.199 -1.020 1.947 1.00 95.12 84 ALA A O 1
ATOM 611 N N . ARG A 1 85 ? 11.134 -0.791 -0.092 1.00 93.44 85 ARG A N 1
ATOM 612 C CA . ARG A 1 85 ? 12.276 -1.687 0.121 1.00 93.44 85 ARG A CA 1
ATOM 613 C C . ARG A 1 85 ? 13.493 -1.258 -0.688 1.00 93.44 85 ARG A C 1
ATOM 615 O O . ARG A 1 85 ? 13.377 -1.054 -1.894 1.00 93.44 85 ARG A O 1
ATOM 622 N N . GLY A 1 86 ? 14.658 -1.274 -0.047 1.00 92.25 86 GLY A N 1
ATOM 623 C CA . GLY A 1 86 ? 15.944 -1.035 -0.699 1.00 92.25 86 GLY A CA 1
ATOM 624 C C . GLY A 1 86 ? 16.235 0.450 -0.864 1.00 92.25 86 GLY A C 1
ATOM 625 O O . GLY A 1 86 ? 15.729 1.255 -0.084 1.00 92.25 86 GLY A O 1
ATOM 626 N N . GLU A 1 87 ? 17.039 0.822 -1.859 1.00 94.31 87 GLU A N 1
ATOM 627 C CA . GLU A 1 87 ? 17.479 2.199 -2.123 1.00 94.31 87 GLU A CA 1
ATOM 628 C C . GLU A 1 87 ? 16.350 3.069 -2.705 1.00 94.31 87 GLU A C 1
ATOM 630 O O . GLU A 1 87 ? 16.458 3.657 -3.779 1.00 94.31 87 GLU A O 1
ATOM 635 N N . VAL A 1 88 ? 15.232 3.178 -1.994 1.00 95.38 88 VAL A N 1
ATOM 636 C CA . VAL A 1 88 ? 14.103 4.031 -2.360 1.00 95.38 88 VAL A CA 1
ATOM 637 C C . VAL A 1 88 ? 13.589 4.820 -1.168 1.00 95.38 88 VAL A C 1
ATOM 639 O O . VAL A 1 88 ? 13.685 4.401 -0.015 1.00 95.38 88 VAL A O 1
ATOM 642 N N . THR A 1 89 ? 12.983 5.964 -1.455 1.00 95.19 89 THR A N 1
ATOM 643 C CA . THR A 1 89 ? 12.330 6.798 -0.451 1.00 95.19 89 THR A CA 1
ATOM 644 C C . THR A 1 89 ? 10.976 7.275 -0.957 1.00 95.19 89 THR A C 1
ATOM 646 O O . THR A 1 89 ? 10.820 7.607 -2.135 1.00 95.19 89 THR A O 1
ATOM 649 N N . ILE A 1 90 ? 9.993 7.305 -0.058 1.00 94.94 90 ILE A N 1
ATOM 650 C CA . ILE A 1 90 ? 8.670 7.886 -0.295 1.00 94.94 90 ILE A CA 1
ATOM 651 C C . ILE A 1 90 ? 8.569 9.166 0.526 1.00 94.94 90 ILE A C 1
ATOM 653 O O . ILE A 1 90 ? 8.585 9.120 1.754 1.00 94.94 90 ILE A O 1
ATOM 657 N N . GLU A 1 91 ? 8.455 10.299 -0.152 1.00 92.81 91 GLU A N 1
ATOM 658 C CA . GLU A 1 91 ? 8.315 11.625 0.447 1.00 92.81 91 GLU A CA 1
ATOM 659 C C . GLU A 1 91 ? 6.877 12.108 0.251 1.00 92.81 91 GLU A C 1
ATOM 661 O O . GLU A 1 91 ? 6.342 12.042 -0.856 1.00 92.81 91 GLU A O 1
ATOM 666 N N . THR A 1 92 ? 6.241 12.617 1.301 1.00 90.12 92 THR A N 1
ATOM 667 C CA . THR A 1 92 ? 4.869 13.151 1.231 1.00 90.12 92 THR A CA 1
ATOM 668 C C . THR A 1 92 ? 4.825 14.645 1.502 1.00 90.12 92 THR A C 1
ATOM 670 O O . THR A 1 92 ? 5.690 15.184 2.192 1.00 90.12 92 THR A O 1
ATOM 673 N N . ASP A 1 93 ? 3.799 15.329 0.998 1.00 83.88 93 ASP A N 1
ATOM 674 C CA . ASP A 1 93 ? 3.570 16.757 1.253 1.00 83.88 93 ASP A CA 1
ATOM 675 C C . ASP A 1 93 ? 3.363 17.085 2.740 1.00 83.88 93 ASP A C 1
ATOM 677 O O . ASP A 1 93 ? 3.705 18.180 3.182 1.00 83.88 93 ASP A O 1
ATOM 681 N N . ALA A 1 94 ? 2.882 16.112 3.519 1.00 81.44 94 ALA A N 1
ATOM 682 C CA . ALA A 1 94 ? 2.767 16.187 4.974 1.00 81.44 94 ALA A CA 1
ATOM 683 C C . ALA A 1 94 ? 4.120 1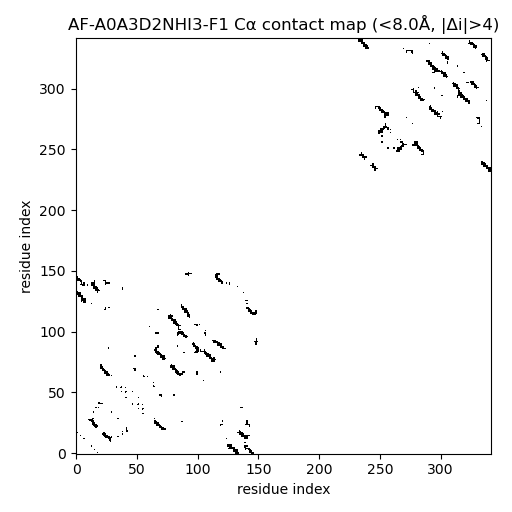6.094 5.716 1.00 81.44 94 ALA A C 1
ATOM 685 O O . ALA A 1 94 ? 4.156 16.210 6.940 1.00 81.44 94 ALA A O 1
ATOM 686 N N . GLY A 1 95 ? 5.231 15.878 5.002 1.00 81.44 95 GLY A N 1
ATOM 687 C CA . GLY A 1 95 ? 6.579 15.774 5.566 1.00 81.44 95 GLY A CA 1
ATOM 688 C C . GLY A 1 95 ? 6.951 14.381 6.081 1.00 81.44 95 GLY A C 1
ATOM 689 O O . GLY A 1 95 ? 8.062 14.203 6.574 1.00 81.44 95 GLY A O 1
ATOM 690 N N . ALA A 1 96 ? 6.066 13.385 5.955 1.00 86.19 96 ALA A N 1
ATOM 691 C CA . ALA A 1 96 ? 6.422 12.001 6.251 1.00 86.19 96 ALA A CA 1
ATOM 692 C C . ALA A 1 96 ? 7.373 11.464 5.174 1.00 86.19 96 ALA A C 1
ATOM 694 O O . ALA A 1 96 ? 7.118 11.635 3.975 1.00 86.19 96 ALA A O 1
ATOM 695 N N . VAL A 1 97 ? 8.441 10.807 5.626 1.00 91.31 97 VAL A N 1
ATOM 696 C CA . VAL A 1 97 ? 9.464 10.172 4.794 1.00 91.31 97 VAL A CA 1
ATOM 697 C C . VAL A 1 97 ? 9.545 8.701 5.184 1.00 91.31 97 VAL A C 1
ATOM 699 O O . VAL A 1 97 ? 9.742 8.390 6.357 1.00 91.31 97 VAL A O 1
ATOM 702 N N . ILE A 1 98 ? 9.371 7.806 4.214 1.00 92.31 98 ILE A N 1
ATOM 703 C CA . ILE A 1 98 ? 9.513 6.360 4.400 1.00 92.31 98 ILE A CA 1
ATOM 704 C C . ILE A 1 98 ? 10.764 5.923 3.657 1.00 92.31 98 ILE A C 1
ATOM 706 O O . ILE A 1 98 ? 10.814 6.013 2.429 1.00 92.31 98 ILE A O 1
ATOM 710 N N . ASP A 1 99 ? 11.754 5.451 4.407 1.00 92.12 99 ASP A N 1
ATOM 711 C CA . ASP A 1 99 ? 12.998 4.920 3.865 1.00 92.12 99 ASP A CA 1
ATOM 712 C C . ASP A 1 99 ? 12.880 3.400 3.669 1.00 92.12 99 ASP A C 1
ATOM 714 O O . ASP A 1 99 ? 12.565 2.651 4.599 1.00 92.12 99 ASP A O 1
ATOM 718 N N . GLY A 1 100 ? 13.098 2.935 2.438 1.00 88.62 100 GLY A N 1
ATOM 719 C CA . GLY A 1 100 ? 13.077 1.512 2.104 1.00 88.62 100 GLY A CA 1
ATOM 720 C C . GLY A 1 100 ? 14.280 0.741 2.653 1.00 88.62 100 GLY A C 1
ATOM 721 O O . GLY A 1 100 ? 14.234 -0.491 2.709 1.00 88.62 100 GLY A O 1
ATOM 722 N N . ARG A 1 101 ? 15.344 1.439 3.068 1.00 90.12 101 ARG A N 1
ATOM 723 C CA . ARG A 1 101 ? 16.605 0.841 3.543 1.00 90.12 101 ARG A CA 1
ATOM 724 C C . ARG A 1 101 ? 16.530 0.371 4.992 1.00 90.12 101 ARG A C 1
ATOM 726 O O . ARG A 1 101 ? 17.324 -0.471 5.403 1.00 90.12 101 ARG A O 1
ATOM 733 N N . ASP A 1 102 ? 15.552 0.867 5.745 1.00 81.81 102 ASP A N 1
ATOM 734 C CA . ASP A 1 102 ? 15.383 0.565 7.168 1.00 81.81 102 ASP A CA 1
ATOM 735 C C . ASP A 1 102 ? 14.763 -0.824 7.426 1.00 81.81 102 ASP A C 1
ATOM 737 O O . ASP A 1 102 ? 14.701 -1.280 8.570 1.00 81.81 102 ASP A O 1
ATOM 741 N N . ALA A 1 103 ? 14.328 -1.540 6.379 1.00 74.81 103 ALA A N 1
ATOM 742 C CA . ALA A 1 103 ? 13.664 -2.837 6.494 1.00 74.81 103 ALA A CA 1
ATOM 743 C C . ALA A 1 103 ? 14.429 -3.984 5.817 1.00 74.81 103 ALA A C 1
ATOM 745 O O . ALA A 1 103 ? 14.910 -3.876 4.693 1.00 74.81 103 ALA A O 1
ATOM 746 N N . ARG A 1 104 ? 14.461 -5.152 6.481 1.00 68.56 104 ARG A N 1
ATOM 747 C CA . ARG A 1 104 ? 15.027 -6.393 5.909 1.00 68.56 104 ARG A CA 1
ATOM 748 C C . ARG A 1 104 ? 14.150 -7.015 4.817 1.00 68.56 104 ARG A C 1
ATOM 750 O O . ARG A 1 104 ? 14.680 -7.652 3.911 1.00 68.56 104 ARG A O 1
ATOM 757 N N . THR A 1 105 ? 12.827 -6.884 4.924 1.00 74.00 105 THR A N 1
ATOM 758 C CA . THR A 1 105 ? 11.863 -7.384 3.931 1.00 74.00 105 THR A CA 1
ATOM 759 C C . THR A 1 105 ? 11.278 -6.227 3.137 1.00 74.00 105 THR A C 1
ATOM 761 O O . THR A 1 105 ? 11.631 -6.085 1.977 1.00 74.00 105 THR A O 1
ATOM 764 N N . TRP A 1 106 ? 10.433 -5.401 3.746 1.00 88.44 106 TRP A N 1
ATOM 765 C CA . TRP A 1 106 ? 9.970 -4.093 3.270 1.00 88.44 106 TRP A CA 1
ATOM 766 C C . TRP A 1 106 ? 9.251 -3.398 4.432 1.00 88.44 106 TRP A C 1
ATOM 768 O O . TRP A 1 106 ? 8.788 -4.063 5.364 1.00 88.44 106 TRP A O 1
ATOM 778 N N . THR A 1 107 ? 9.164 -2.075 4.388 1.00 87.44 107 THR A N 1
ATOM 779 C CA . THR A 1 107 ? 8.346 -1.276 5.309 1.00 87.44 107 THR A CA 1
ATOM 780 C C . THR A 1 107 ? 6.944 -1.155 4.733 1.00 87.44 107 THR A C 1
ATOM 782 O O . THR A 1 107 ? 6.825 -0.864 3.549 1.00 87.44 107 THR A O 1
ATOM 785 N N . GLU A 1 108 ? 5.899 -1.331 5.543 1.00 90.25 108 GLU A N 1
ATOM 786 C CA . GLU A 1 108 ? 4.506 -1.096 5.146 1.00 90.25 108 GLU A CA 1
ATOM 787 C C . GLU A 1 108 ? 3.809 -0.185 6.161 1.00 90.25 108 GLU A C 1
ATOM 789 O O . GLU A 1 108 ? 3.787 -0.480 7.357 1.00 90.25 108 GLU A O 1
ATOM 794 N N . THR A 1 109 ? 3.239 0.922 5.683 1.00 87.69 109 THR A N 1
ATOM 795 C CA . THR A 1 109 ? 2.614 1.952 6.526 1.00 87.69 109 THR A CA 1
ATOM 796 C C . THR A 1 109 ? 1.377 2.523 5.836 1.00 87.69 109 THR A C 1
ATOM 798 O O . THR A 1 109 ? 1.264 2.519 4.612 1.00 87.69 109 THR A O 1
ATOM 801 N N . SER A 1 110 ? 0.428 3.039 6.619 1.00 88.12 110 SER A N 1
ATOM 802 C CA . SER A 1 110 ? -0.700 3.823 6.107 1.00 88.12 110 SER A CA 1
ATOM 803 C C . SER A 1 110 ? -0.561 5.289 6.506 1.00 88.12 110 SER A C 1
ATOM 805 O O . SER A 1 110 ? -0.296 5.592 7.668 1.00 88.12 110 SER A O 1
ATOM 807 N N . LEU A 1 111 ? -0.770 6.192 5.554 1.00 84.19 111 LEU A N 1
ATOM 808 C CA . LEU A 1 111 ? -0.766 7.639 5.757 1.00 84.19 111 LEU A CA 1
ATOM 809 C C . LEU A 1 111 ? -2.144 8.214 5.437 1.00 84.19 111 LEU A C 1
ATOM 811 O O . LEU A 1 111 ? -2.827 7.729 4.539 1.00 84.19 111 LEU A O 1
ATOM 815 N N . SER A 1 112 ? -2.544 9.265 6.145 1.00 83.44 112 SER A N 1
ATOM 816 C CA . SER A 1 112 ? -3.813 9.963 5.932 1.00 83.44 112 SER A CA 1
ATOM 817 C C . SER A 1 112 ? -3.580 11.432 5.590 1.00 83.44 112 SER A C 1
ATOM 819 O O . SER A 1 112 ? -2.555 12.008 5.948 1.00 83.44 112 SER A O 1
ATOM 821 N N . ALA A 1 113 ? -4.549 12.037 4.896 1.00 76.62 113 ALA A N 1
ATOM 822 C CA . ALA A 1 113 ? -4.537 13.459 4.533 1.00 76.62 113 ALA A CA 1
ATOM 823 C C . ALA A 1 113 ? -3.331 13.900 3.673 1.00 76.62 113 ALA A C 1
ATOM 825 O O . ALA A 1 113 ? -2.926 15.059 3.725 1.00 76.62 113 ALA A O 1
ATOM 826 N N . VAL A 1 114 ? -2.788 12.991 2.860 1.00 81.75 114 VAL A N 1
ATOM 827 C CA . VAL A 1 114 ? -1.707 13.282 1.908 1.00 81.75 114 VAL A CA 1
ATOM 828 C C . VAL A 1 114 ? -2.310 13.847 0.623 1.00 81.75 114 VAL A C 1
ATOM 830 O O . VAL A 1 114 ? -3.218 13.245 0.054 1.00 81.75 114 VAL A O 1
ATOM 833 N N . THR A 1 115 ? -1.823 14.999 0.157 1.00 84.44 115 THR A N 1
ATOM 834 C CA . THR A 1 115 ? -2.277 15.635 -1.100 1.00 84.44 115 THR A CA 1
ATOM 835 C C . THR A 1 115 ? -1.238 15.564 -2.218 1.00 84.44 115 THR A C 1
ATOM 837 O O . THR A 1 115 ? -1.498 15.954 -3.365 1.00 84.44 115 THR A O 1
ATOM 840 N N . GLY A 1 116 ? -0.055 15.038 -1.910 1.00 87.69 116 GLY A N 1
ATOM 841 C CA . GLY A 1 116 ? 0.959 14.703 -2.891 1.00 87.69 116 GLY A CA 1
ATOM 842 C C . GLY A 1 116 ? 2.083 13.861 -2.310 1.00 87.69 116 GLY A C 1
ATOM 843 O O . GLY A 1 116 ? 2.385 13.905 -1.120 1.00 87.69 116 GLY A O 1
ATOM 844 N N . PHE A 1 117 ? 2.727 13.092 -3.175 1.00 92.44 117 PHE A N 1
ATOM 845 C CA . PHE A 1 117 ? 3.870 12.272 -2.802 1.00 92.44 117 PHE A CA 1
ATOM 846 C C . PHE A 1 117 ? 4.870 12.171 -3.947 1.00 92.44 117 PHE A C 1
ATOM 848 O O . PHE A 1 117 ? 4.561 12.480 -5.105 1.00 92.44 117 PHE A O 1
ATOM 855 N N . ARG A 1 118 ? 6.074 11.725 -3.607 1.00 94.38 118 ARG A N 1
ATOM 856 C CA . ARG A 1 118 ? 7.183 11.494 -4.520 1.00 94.38 118 ARG A CA 1
ATOM 857 C C . ARG A 1 118 ? 7.891 10.199 -4.134 1.00 94.38 118 ARG A C 1
ATOM 859 O O . ARG A 1 118 ? 8.240 10.000 -2.977 1.00 94.38 118 ARG A O 1
ATOM 866 N N . LEU A 1 119 ? 8.076 9.328 -5.114 1.00 96.38 119 LEU A N 1
ATOM 867 C CA . LEU A 1 119 ? 8.872 8.108 -5.038 1.00 96.38 119 LEU A CA 1
ATOM 868 C C . LEU A 1 119 ? 10.230 8.411 -5.647 1.00 96.38 119 LEU A C 1
ATOM 870 O O . LEU A 1 119 ? 10.279 8.977 -6.739 1.00 96.38 119 LEU A O 1
ATOM 874 N N . VAL A 1 120 ? 11.307 8.047 -4.962 1.00 95.31 120 VAL A N 1
ATOM 875 C CA . VAL A 1 120 ? 12.671 8.434 -5.335 1.00 95.31 120 VAL A CA 1
ATOM 876 C C . VAL A 1 120 ? 13.585 7.233 -5.216 1.00 95.31 120 VAL A C 1
ATOM 878 O O . VAL A 1 120 ? 13.621 6.606 -4.163 1.00 95.31 120 VAL A O 1
ATOM 881 N N . HIS A 1 121 ? 14.356 6.942 -6.258 1.00 94.69 121 HIS A N 1
ATOM 882 C CA . HIS A 1 121 ? 15.497 6.036 -6.180 1.00 94.69 121 HIS A CA 1
ATOM 883 C C . HIS A 1 121 ? 16.684 6.779 -5.552 1.00 94.69 121 HIS A C 1
ATOM 885 O O . HIS A 1 121 ? 17.170 7.786 -6.079 1.00 94.69 121 HIS A O 1
ATOM 891 N N . VAL A 1 122 ? 17.147 6.299 -4.402 1.00 92.25 122 VAL A N 1
ATOM 892 C CA . VAL A 1 122 ? 18.267 6.887 -3.668 1.00 92.25 122 VAL A CA 1
ATOM 893 C C . VAL A 1 122 ? 19.555 6.724 -4.477 1.00 92.25 122 VAL A C 1
ATOM 895 O O . VAL A 1 122 ? 19.901 5.646 -4.938 1.00 92.25 122 VAL A O 1
ATOM 898 N N . GLY A 1 123 ? 20.282 7.827 -4.670 1.00 85.62 123 GLY A N 1
ATOM 899 C CA . GLY A 1 123 ? 21.547 7.831 -5.415 1.00 85.62 123 GLY A CA 1
ATOM 900 C C . GLY A 1 123 ? 21.406 7.903 -6.940 1.00 85.62 123 GLY A C 1
ATOM 901 O O . GLY A 1 123 ? 22.421 8.050 -7.628 1.00 85.62 123 GLY A O 1
ATOM 902 N N . ALA A 1 124 ? 20.185 7.880 -7.481 1.00 85.12 124 ALA A N 1
ATOM 903 C CA . ALA A 1 124 ? 19.958 8.151 -8.894 1.00 85.12 124 ALA A CA 1
ATOM 904 C C . ALA A 1 124 ? 20.271 9.621 -9.246 1.00 85.12 124 ALA A C 1
ATOM 906 O O . ALA A 1 124 ? 20.041 10.523 -8.434 1.00 85.12 124 ALA A O 1
ATOM 907 N N . PRO A 1 125 ? 20.805 9.897 -10.451 1.00 83.94 125 PRO A N 1
ATOM 908 C CA . PRO A 1 125 ? 21.005 11.265 -10.909 1.00 83.94 125 PRO A CA 1
ATOM 909 C C . PRO A 1 125 ? 19.652 11.959 -11.085 1.00 83.94 125 PRO A C 1
ATOM 911 O O . PRO A 1 125 ? 18.726 11.375 -11.646 1.00 83.94 125 PRO A O 1
ATOM 914 N N . GLU A 1 126 ? 19.556 13.223 -10.668 1.00 83.75 126 GLU A N 1
ATOM 915 C CA . GLU A 1 126 ? 18.344 14.014 -10.886 1.00 83.75 126 GLU A CA 1
ATOM 916 C C . GLU A 1 126 ? 18.022 14.088 -12.382 1.00 83.75 126 GLU A C 1
ATOM 918 O O . GLU A 1 126 ? 18.844 14.499 -13.214 1.00 83.75 126 GLU A O 1
ATOM 923 N N . GLY A 1 127 ? 16.816 13.642 -12.727 1.00 80.44 127 GLY A N 1
ATOM 924 C CA . GLY A 1 127 ? 16.325 13.706 -14.092 1.00 80.44 127 GLY A CA 1
ATOM 925 C C . GLY A 1 127 ? 16.014 15.142 -14.520 1.00 80.44 127 GLY A C 1
ATOM 926 O O . GLY A 1 127 ? 15.975 16.074 -13.718 1.00 80.44 127 GLY A O 1
ATOM 927 N N . VAL A 1 128 ? 15.786 15.324 -15.819 1.00 83.88 128 VAL A N 1
ATOM 928 C CA . VAL A 1 128 ? 15.575 16.648 -16.417 1.00 83.88 128 VAL A CA 1
ATOM 929 C C . VAL A 1 128 ? 14.127 16.816 -16.862 1.00 83.88 128 VAL A C 1
ATOM 931 O O . VAL A 1 128 ? 13.548 15.938 -17.509 1.00 83.88 128 VAL A O 1
ATOM 934 N N . GLY A 1 129 ? 13.563 17.986 -16.552 1.00 84.62 129 GLY A N 1
ATOM 935 C CA . GLY A 1 129 ? 12.172 18.317 -16.851 1.00 84.62 129 GLY A CA 1
ATOM 936 C C . GLY A 1 129 ? 11.185 17.498 -16.018 1.00 84.62 129 GLY A C 1
ATOM 937 O O . GLY A 1 129 ? 11.565 16.573 -15.317 1.00 84.62 129 GLY A O 1
ATOM 938 N N . LEU A 1 130 ? 9.901 17.847 -16.083 1.00 89.25 130 LEU A N 1
ATOM 939 C CA . LEU A 1 130 ? 8.819 17.066 -15.480 1.00 89.25 130 LEU A CA 1
ATOM 940 C C . LEU A 1 130 ? 7.757 16.830 -16.546 1.00 89.25 130 LEU A C 1
ATOM 942 O O . LEU A 1 130 ? 7.061 17.766 -16.949 1.00 89.25 130 LEU A O 1
ATOM 946 N N . LEU A 1 131 ? 7.654 15.588 -17.008 1.00 92.50 131 LEU A N 1
ATOM 947 C CA . LEU A 1 131 ? 6.689 15.175 -18.017 1.00 92.50 131 LEU A CA 1
ATOM 948 C C . LEU A 1 131 ? 5.459 14.561 -17.340 1.00 92.50 131 LEU A C 1
ATOM 950 O O . LEU A 1 131 ? 5.600 13.879 -16.322 1.00 92.50 131 LEU A O 1
ATOM 954 N N . PRO A 1 132 ? 4.244 14.806 -17.861 1.00 93.75 132 PRO A N 1
ATOM 955 C CA . PRO A 1 132 ? 3.052 14.141 -17.360 1.00 93.75 132 PRO A CA 1
ATOM 956 C C . PRO A 1 132 ? 3.081 12.655 -17.732 1.00 93.75 132 PRO A C 1
ATOM 958 O O . PRO A 1 132 ? 3.404 12.299 -18.865 1.00 93.75 132 PRO A O 1
ATOM 961 N N . LEU A 1 133 ? 2.677 11.806 -16.793 1.00 93.88 133 LEU A N 1
ATOM 962 C CA . LEU A 1 133 ? 2.386 10.397 -17.030 1.00 93.88 133 LEU A CA 1
ATOM 963 C C . LEU A 1 133 ? 0.886 10.179 -16.812 1.00 93.88 133 LEU A C 1
ATOM 965 O O . LEU A 1 133 ? 0.328 10.569 -15.782 1.00 93.88 133 LEU A O 1
ATOM 969 N N . GLY A 1 134 ? 0.223 9.629 -17.829 1.00 92.50 134 GLY A N 1
ATOM 970 C CA . GLY A 1 134 ? -1.140 9.116 -17.705 1.00 92.50 134 GLY A CA 1
ATOM 971 C C . GLY A 1 134 ? -1.131 7.766 -16.994 1.00 92.50 134 GLY A C 1
ATOM 972 O O . GLY A 1 134 ? -0.297 7.527 -16.128 1.00 92.50 134 GLY A O 1
ATOM 973 N N . LEU A 1 135 ? -2.025 6.869 -17.399 1.00 94.00 135 LEU A N 1
ATOM 974 C CA . LEU A 1 135 ? -1.905 5.467 -17.018 1.00 94.00 135 LEU A CA 1
ATOM 975 C C . LEU A 1 135 ? -0.864 4.789 -17.915 1.00 94.00 135 LEU A C 1
ATOM 977 O O . LEU A 1 135 ? -0.943 4.916 -19.139 1.00 94.00 135 LEU A O 1
ATOM 981 N N . GLY A 1 136 ? 0.117 4.111 -17.326 1.00 95.19 136 GLY A N 1
ATOM 982 C CA . GLY A 1 136 ? 1.136 3.384 -18.080 1.00 95.19 136 GLY A CA 1
ATOM 983 C C . GLY A 1 136 ? 2.464 3.216 -17.351 1.00 95.19 136 GLY A C 1
ATOM 984 O O . GLY A 1 136 ? 2.577 3.430 -16.145 1.00 95.19 136 GLY A O 1
ATOM 985 N N . VAL A 1 137 ? 3.484 2.853 -18.128 1.00 96.50 137 VAL A N 1
ATOM 986 C CA . VAL A 1 137 ? 4.850 2.593 -17.665 1.00 96.50 137 VAL A CA 1
ATOM 987 C C . VAL A 1 137 ? 5.822 3.530 -18.382 1.00 96.50 137 VAL A C 1
ATOM 989 O O . VAL A 1 137 ? 5.743 3.696 -19.601 1.00 96.50 137 VAL A O 1
ATOM 992 N N . ALA A 1 138 ? 6.767 4.113 -17.647 1.00 95.25 138 ALA A N 1
ATOM 993 C CA . ALA A 1 138 ? 7.858 4.913 -18.194 1.00 95.25 138 ALA A CA 1
ATOM 994 C C . ALA A 1 138 ? 9.184 4.585 -17.499 1.00 95.25 138 ALA A C 1
ATOM 996 O O . ALA A 1 138 ? 9.211 4.237 -16.321 1.00 95.25 138 ALA A O 1
ATOM 997 N N . ARG A 1 139 ? 10.304 4.732 -18.215 1.00 94.56 139 ARG A N 1
ATOM 998 C CA . ARG A 1 139 ? 11.632 4.676 -17.590 1.00 94.56 139 ARG A CA 1
ATOM 999 C C . ARG A 1 139 ? 11.850 5.928 -16.751 1.00 94.56 139 ARG A C 1
ATOM 1001 O O . ARG A 1 139 ? 11.789 7.034 -17.292 1.00 94.56 139 ARG A O 1
ATOM 1008 N N . ALA A 1 140 ? 12.096 5.747 -15.460 1.00 94.75 140 ALA A N 1
ATOM 1009 C CA . ALA A 1 140 ? 12.301 6.831 -14.511 1.00 94.75 140 ALA A CA 1
ATOM 1010 C C . ALA A 1 140 ? 12.926 6.312 -13.211 1.00 94.75 140 ALA A C 1
ATOM 1012 O O . ALA A 1 140 ? 12.692 5.177 -12.807 1.00 94.75 140 ALA A O 1
ATOM 1013 N N . ASP A 1 141 ? 13.653 7.194 -12.533 1.00 94.62 141 ASP A N 1
ATOM 1014 C CA . ASP A 1 141 ? 14.161 6.989 -11.170 1.00 94.62 141 ASP A CA 1
ATOM 1015 C C . ASP A 1 141 ? 13.323 7.746 -10.123 1.00 94.62 141 ASP A C 1
ATOM 1017 O O . ASP A 1 141 ? 13.643 7.774 -8.936 1.00 94.62 141 ASP A O 1
ATOM 1021 N N . GLU A 1 142 ? 12.243 8.385 -10.573 1.00 94.81 142 GLU A N 1
ATOM 1022 C CA . GLU A 1 142 ? 11.349 9.177 -9.746 1.00 94.81 142 GLU A CA 1
ATOM 1023 C C . GLU A 1 142 ? 9.930 9.167 -10.319 1.00 94.81 142 GLU A C 1
ATOM 1025 O O . GLU A 1 142 ? 9.734 9.272 -11.532 1.00 94.81 142 GLU A O 1
ATOM 1030 N N . LEU A 1 143 ? 8.936 9.110 -9.433 1.00 96.00 143 LEU A N 1
ATOM 1031 C CA . LEU A 1 143 ? 7.525 9.278 -9.774 1.00 96.00 143 LEU A CA 1
ATOM 1032 C C . LEU A 1 143 ? 6.844 10.174 -8.741 1.00 96.00 143 LEU A C 1
ATOM 1034 O O . LEU A 1 143 ? 6.882 9.889 -7.549 1.00 96.00 143 LEU A O 1
ATOM 1038 N N . ALA A 1 144 ? 6.184 11.237 -9.186 1.00 93.94 144 ALA A N 1
ATOM 1039 C CA . ALA A 1 144 ? 5.476 12.176 -8.325 1.00 93.94 144 ALA A CA 1
ATOM 1040 C C . ALA A 1 144 ? 3.987 12.254 -8.670 1.00 93.94 144 ALA A C 1
ATOM 1042 O O . ALA A 1 144 ? 3.591 12.156 -9.834 1.00 93.94 144 ALA A O 1
ATOM 1043 N N . TRP A 1 145 ? 3.155 12.505 -7.663 1.00 92.38 145 TRP A N 1
ATOM 1044 C CA . TRP A 1 145 ? 1.723 12.748 -7.819 1.00 92.38 145 TRP A CA 1
ATOM 1045 C C . TRP A 1 145 ? 1.258 13.896 -6.921 1.00 92.38 145 TRP A C 1
ATOM 1047 O O . TRP A 1 145 ? 1.797 14.121 -5.841 1.00 92.38 145 TRP A O 1
ATOM 1057 N N . GLY A 1 146 ? 0.232 14.621 -7.371 1.00 86.31 146 GLY A N 1
ATOM 1058 C CA . GLY A 1 146 ? -0.385 15.697 -6.593 1.00 86.31 146 GLY A CA 1
ATOM 1059 C C . GLY A 1 146 ? 0.509 16.934 -6.468 1.00 86.31 146 GLY A C 1
ATOM 1060 O O . GLY A 1 146 ? 1.145 17.343 -7.446 1.00 86.31 146 GLY A O 1
ATOM 1061 N N . ARG A 1 147 ? 0.522 17.560 -5.285 1.00 72.81 147 ARG A N 1
ATOM 1062 C CA . ARG A 1 147 ? 1.494 18.603 -4.909 1.00 72.81 147 ARG A CA 1
ATOM 1063 C C . ARG A 1 147 ? 2.617 17.955 -4.094 1.00 72.81 147 ARG A C 1
ATOM 1065 O O . ARG A 1 147 ? 2.490 17.908 -2.878 1.00 72.81 147 ARG A O 1
ATOM 1072 N N . PRO A 1 148 ? 3.676 17.419 -4.722 1.00 60.91 148 PRO A N 1
ATOM 1073 C CA . PRO A 1 148 ? 4.762 16.804 -3.967 1.00 60.91 148 PRO A CA 1
ATOM 1074 C C . PRO A 1 148 ? 5.402 17.831 -3.024 1.00 60.91 148 PRO A C 1
ATOM 1076 O O . PRO A 1 148 ? 5.400 19.032 -3.325 1.00 60.91 148 PRO A O 1
ATOM 1079 N N . ALA A 1 149 ? 5.949 17.359 -1.899 1.00 56.62 149 ALA A N 1
ATOM 1080 C CA . ALA A 1 149 ? 6.744 18.193 -1.005 1.00 56.62 149 ALA A CA 1
ATOM 1081 C C . ALA A 1 149 ? 7.790 18.973 -1.814 1.00 56.62 149 ALA A C 1
ATOM 1083 O O . ALA A 1 149 ? 8.451 18.417 -2.695 1.00 56.62 149 ALA A O 1
ATOM 1084 N N . ALA A 1 150 ? 7.925 20.272 -1.541 1.00 51.50 150 ALA A N 1
ATOM 1085 C CA . ALA A 1 150 ? 9.018 21.041 -2.111 1.00 51.50 150 ALA A CA 1
ATOM 1086 C C . ALA A 1 150 ? 10.326 20.385 -1.657 1.00 51.50 150 ALA A C 1
ATOM 1088 O O . ALA A 1 150 ? 10.545 20.243 -0.454 1.00 51.50 150 ALA A O 1
ATOM 1089 N N . GLN A 1 151 ? 11.157 19.963 -2.617 1.00 46.50 151 GLN A N 1
ATOM 1090 C CA . GLN A 1 151 ? 12.493 19.443 -2.342 1.00 46.50 151 GLN A CA 1
ATOM 1091 C C . GLN A 1 151 ? 13.186 20.417 -1.391 1.00 46.50 151 GLN A C 1
ATOM 1093 O O . GLN A 1 151 ? 13.464 21.563 -1.751 1.00 46.50 151 GLN A O 1
ATOM 1098 N N . SER A 1 152 ? 13.436 19.977 -0.161 1.00 39.34 152 SER A N 1
ATOM 1099 C CA . SER A 1 152 ? 14.380 20.688 0.686 1.00 39.34 152 SER A CA 1
ATOM 1100 C C . SER A 1 152 ? 15.736 20.496 0.008 1.00 39.34 152 SER A C 1
ATOM 1102 O O . SER A 1 152 ? 16.117 19.343 -0.205 1.00 39.34 152 SER A O 1
ATOM 1104 N N . PRO A 1 153 ? 16.456 21.562 -0.395 1.00 37.69 153 PRO A N 1
ATOM 1105 C CA . PRO A 1 153 ? 17.773 21.408 -0.986 1.00 37.69 153 PRO A CA 1
ATOM 1106 C C . PRO A 1 153 ? 18.612 20.622 0.009 1.00 37.69 153 PRO A C 1
ATOM 1108 O O . PRO A 1 153 ? 18.866 21.095 1.120 1.00 37.69 153 PRO A O 1
ATOM 1111 N N . ARG A 1 154 ? 19.009 19.404 -0.370 1.00 43.19 154 ARG A N 1
ATOM 1112 C CA . ARG A 1 154 ? 20.023 18.646 0.352 1.00 43.19 154 ARG A CA 1
ATOM 1113 C C . ARG A 1 154 ? 21.210 19.585 0.479 1.00 43.19 154 ARG A C 1
ATOM 1115 O O . ARG A 1 154 ? 21.828 19.924 -0.529 1.00 43.19 154 ARG A O 1
ATOM 1122 N N . ALA A 1 155 ? 21.463 20.065 1.695 1.00 36.59 155 ALA A N 1
ATOM 1123 C CA . ALA A 1 155 ? 22.579 20.945 1.972 1.00 36.59 155 ALA A CA 1
ATOM 1124 C C . ALA A 1 155 ? 23.829 20.264 1.418 1.00 36.59 155 ALA A C 1
ATOM 1126 O O . ALA A 1 155 ? 24.238 19.205 1.903 1.00 36.59 155 ALA A O 1
ATOM 1127 N N . ALA A 1 156 ? 24.384 20.837 0.350 1.00 37.47 156 ALA A N 1
ATOM 1128 C CA . ALA A 1 156 ? 25.688 20.460 -0.140 1.00 37.47 156 ALA A CA 1
ATOM 1129 C C . ALA A 1 156 ? 26.621 20.531 1.066 1.00 37.47 156 ALA A C 1
ATOM 1131 O O . ALA A 1 156 ? 26.782 21.590 1.674 1.00 37.47 156 ALA A O 1
ATOM 1132 N N . SER A 1 157 ? 27.173 19.388 1.462 1.00 40.50 157 SER A N 1
ATOM 1133 C CA . SER A 1 157 ? 28.186 19.317 2.500 1.00 40.50 157 SER A CA 1
ATOM 1134 C C . SER A 1 157 ? 29.451 19.977 1.957 1.00 40.50 157 SER A C 1
ATOM 1136 O O . SER A 1 157 ? 30.375 19.310 1.504 1.00 40.50 157 SER A O 1
ATOM 1138 N N . THR A 1 158 ? 29.499 21.306 1.948 1.00 34.12 158 THR A N 1
ATOM 1139 C CA . THR A 1 158 ? 30.766 22.022 1.892 1.00 34.12 158 THR A CA 1
ATOM 1140 C C . THR A 1 158 ? 31.447 21.774 3.225 1.00 34.12 158 THR A C 1
ATOM 1142 O O . THR A 1 158 ? 31.021 22.282 4.261 1.00 34.12 158 THR A O 1
ATOM 1145 N N . SER A 1 159 ? 32.475 20.931 3.197 1.00 43.22 159 SER A N 1
ATOM 1146 C CA . SER A 1 159 ? 33.394 20.704 4.302 1.00 43.22 159 SER A CA 1
ATOM 1147 C C . SER A 1 159 ? 34.024 22.032 4.732 1.00 43.22 159 SER A C 1
ATOM 1149 O O . SER A 1 159 ? 34.969 22.513 4.105 1.00 43.22 159 SER A O 1
ATOM 1151 N N . THR A 1 160 ? 33.508 22.628 5.801 1.00 34.84 160 THR A N 1
ATOM 1152 C CA . THR A 1 160 ? 34.224 23.655 6.563 1.00 34.84 160 THR A CA 1
ATOM 1153 C C . THR A 1 160 ? 35.221 22.934 7.477 1.00 34.84 160 THR A C 1
ATOM 1155 O O . THR A 1 160 ? 34.817 21.993 8.165 1.00 34.84 160 THR A O 1
ATOM 1158 N N . PRO A 1 161 ? 36.516 23.303 7.494 1.00 43.66 161 PRO A N 1
ATOM 1159 C CA . PRO A 1 161 ? 37.490 22.648 8.358 1.00 43.66 161 PRO A CA 1
ATOM 1160 C C . PRO A 1 161 ? 37.161 22.936 9.828 1.00 43.66 161 PRO A C 1
ATOM 1162 O O . PRO A 1 161 ? 36.823 24.060 10.198 1.00 43.66 161 PRO A O 1
ATOM 1165 N N . ALA A 1 162 ? 37.240 21.889 10.648 1.00 41.97 162 ALA A N 1
ATOM 1166 C CA . ALA A 1 162 ? 36.895 21.904 12.064 1.00 41.97 162 ALA A CA 1
ATOM 1167 C C . ALA A 1 162 ? 37.724 22.934 12.859 1.00 41.97 162 ALA A C 1
ATOM 1169 O O . ALA A 1 162 ? 38.952 22.946 12.729 1.00 41.97 162 ALA A O 1
ATOM 1170 N N . PRO A 1 163 ? 37.110 23.757 13.731 1.00 44.81 163 PRO A N 1
ATOM 1171 C CA . PRO A 1 163 ? 37.853 24.463 14.759 1.00 44.81 163 PRO A CA 1
ATOM 1172 C C . PRO A 1 163 ? 38.202 23.508 15.912 1.00 44.81 163 PRO A C 1
ATOM 1174 O O . PRO A 1 163 ? 37.377 22.729 16.386 1.00 44.81 163 PRO A O 1
ATOM 1177 N N . THR A 1 164 ? 39.460 23.589 16.341 1.00 47.88 164 THR A N 1
ATOM 1178 C CA . THR A 1 164 ? 40.081 22.916 17.491 1.00 47.88 164 THR A CA 1
ATOM 1179 C C . THR A 1 164 ? 39.221 22.985 18.767 1.00 47.88 164 THR A C 1
ATOM 1181 O O . THR A 1 164 ? 38.715 24.063 19.086 1.00 47.88 164 THR A O 1
ATOM 1184 N N . PRO A 1 165 ? 39.091 21.891 19.546 1.00 49.84 165 PRO A N 1
ATOM 1185 C CA . PRO A 1 165 ? 38.292 21.882 20.769 1.00 49.84 165 PRO A CA 1
ATOM 1186 C C . PRO A 1 165 ? 38.967 22.667 21.905 1.00 49.84 165 PRO A C 1
ATOM 1188 O O . PRO A 1 165 ? 40.122 22.419 22.254 1.00 49.84 165 PRO A O 1
ATOM 1191 N N . ALA A 1 166 ? 38.218 23.596 22.503 1.00 50.47 166 ALA A N 1
ATOM 1192 C CA . ALA A 1 166 ? 38.530 24.240 23.779 1.00 50.47 166 ALA A CA 1
ATOM 1193 C C . ALA A 1 166 ? 37.819 23.496 24.940 1.00 50.47 166 ALA A C 1
ATOM 1195 O O . ALA A 1 166 ? 36.771 22.889 24.714 1.00 50.47 166 ALA A O 1
ATOM 1196 N N . PRO A 1 167 ? 38.385 23.503 26.164 1.00 54.00 167 PRO A N 1
ATOM 1197 C CA . PRO A 1 167 ? 37.944 22.666 27.288 1.00 54.00 167 PRO A CA 1
ATOM 1198 C C . PRO A 1 167 ? 36.573 23.067 27.877 1.00 54.00 167 PRO A C 1
ATOM 1200 O O . PRO A 1 167 ? 36.160 24.220 27.735 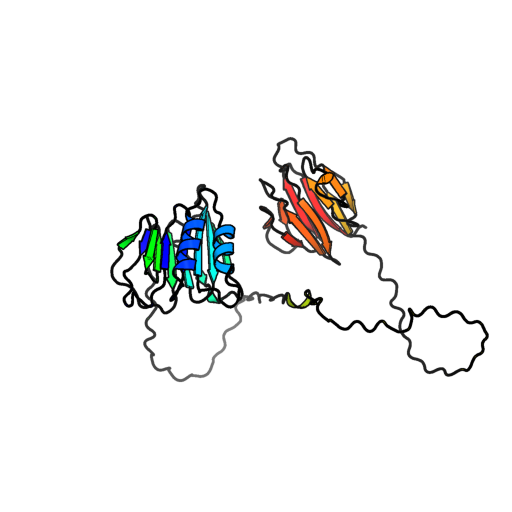1.00 54.00 167 PRO A O 1
ATOM 1203 N N . PRO A 1 168 ? 35.870 22.138 28.561 1.00 46.72 168 PRO A N 1
ATOM 1204 C CA . PRO A 1 168 ? 34.474 22.313 28.955 1.00 46.72 168 PRO A CA 1
ATOM 1205 C C . PRO A 1 168 ? 34.316 23.145 30.237 1.00 46.72 168 PRO A C 1
ATOM 1207 O O . PRO A 1 168 ? 35.092 23.013 31.184 1.00 46.72 168 PRO A O 1
ATOM 1210 N N . ALA A 1 169 ? 33.251 23.947 30.284 1.00 41.16 169 ALA A N 1
ATOM 1211 C CA . ALA A 1 169 ? 32.686 24.529 31.501 1.00 41.16 169 ALA A CA 1
ATOM 1212 C C . ALA A 1 169 ? 31.256 23.978 31.708 1.00 41.16 169 ALA A C 1
ATOM 1214 O O . ALA A 1 169 ? 30.599 23.624 30.726 1.00 41.16 169 ALA A O 1
ATOM 1215 N N . PRO A 1 170 ? 30.781 23.847 32.959 1.00 47.56 170 PRO A N 1
ATOM 1216 C CA . PRO A 1 170 ? 29.672 22.964 33.307 1.00 47.56 170 PRO A CA 1
ATOM 1217 C C . PRO A 1 170 ? 28.311 23.611 33.033 1.00 47.56 170 PRO A C 1
ATOM 1219 O O . PRO A 1 170 ? 28.109 24.791 33.316 1.00 47.56 170 PRO A O 1
ATOM 1222 N N . SER A 1 171 ? 27.356 22.818 32.550 1.00 42.22 171 SER A N 1
ATOM 1223 C CA . SER A 1 171 ? 25.927 23.155 32.555 1.00 42.22 171 SER A CA 1
ATOM 1224 C C . SER A 1 171 ? 25.138 22.037 33.242 1.00 42.22 171 SER A C 1
ATOM 1226 O O . SER A 1 171 ? 25.420 20.854 33.072 1.00 42.22 171 SER A O 1
ATOM 1228 N N . LEU A 1 172 ? 24.228 22.473 34.112 1.00 44.84 172 LEU A N 1
ATOM 1229 C CA . LEU A 1 172 ? 23.313 21.692 34.944 1.00 44.84 172 LEU A CA 1
ATOM 1230 C C . LEU A 1 172 ? 22.213 21.016 34.094 1.00 44.84 172 LEU A C 1
ATOM 1232 O O . LEU A 1 172 ? 22.013 21.427 32.952 1.00 44.84 172 LEU A O 1
ATOM 1236 N N . PRO A 1 173 ? 21.538 19.979 34.627 1.00 43.88 173 PRO A N 1
ATOM 1237 C CA . PRO A 1 173 ? 20.780 19.018 33.835 1.00 43.88 173 PRO A CA 1
ATOM 1238 C C . PRO A 1 173 ? 19.445 19.599 33.373 1.00 43.88 173 PRO A C 1
ATOM 1240 O O . PRO A 1 173 ? 18.722 20.180 34.181 1.00 43.88 173 PRO A O 1
ATOM 1243 N N . ASP A 1 174 ? 19.123 19.385 32.098 1.00 40.50 174 ASP A N 1
ATOM 1244 C CA . ASP A 1 174 ? 17.761 19.507 31.596 1.00 40.50 174 ASP A CA 1
ATOM 1245 C C . ASP A 1 174 ? 17.302 18.146 31.073 1.00 40.50 174 ASP A C 1
ATOM 1247 O O . ASP A 1 174 ? 18.042 17.395 30.432 1.00 40.50 174 ASP A O 1
ATOM 1251 N N . GLU A 1 175 ? 16.092 17.821 31.488 1.00 51.09 175 GLU A N 1
ATOM 1252 C CA . GLU A 1 175 ? 15.439 16.528 31.468 1.00 51.09 175 GLU A CA 1
ATOM 1253 C C . GLU A 1 175 ? 14.881 16.276 30.062 1.00 51.09 175 GLU A C 1
ATOM 1255 O O . GLU A 1 175 ? 14.045 17.023 29.563 1.00 51.09 175 GLU A O 1
ATOM 1260 N N . THR A 1 176 ? 15.357 15.239 29.379 1.00 38.47 176 THR A N 1
ATOM 1261 C CA . THR A 1 176 ? 14.636 14.618 28.258 1.00 38.47 176 THR A CA 1
ATOM 1262 C C . THR A 1 176 ? 15.120 13.183 28.133 1.00 38.47 176 THR A C 1
ATOM 1264 O O . THR A 1 176 ? 16.152 12.895 27.530 1.00 38.47 176 THR A O 1
ATOM 1267 N N . ASP A 1 177 ? 14.385 12.292 28.794 1.00 37.06 177 ASP A N 1
ATOM 1268 C CA . ASP A 1 177 ? 14.578 10.853 28.706 1.00 37.06 177 ASP A CA 1
ATOM 1269 C C . ASP A 1 177 ? 14.200 10.393 27.291 1.00 37.06 177 ASP A C 1
ATOM 1271 O O . ASP A 1 177 ? 13.060 10.527 26.834 1.00 37.06 177 ASP A O 1
ATOM 1275 N N . VAL A 1 178 ? 15.214 9.944 26.561 1.00 40.34 178 VAL A N 1
ATOM 1276 C CA . VAL A 1 178 ? 15.115 9.397 25.213 1.00 40.34 178 VAL A CA 1
ATOM 1277 C C . VAL A 1 178 ? 14.663 7.951 25.376 1.00 40.34 178 VAL A C 1
ATOM 1279 O O . VAL A 1 178 ? 15.423 7.122 25.863 1.00 40.34 178 VAL A O 1
ATOM 1282 N N . LEU A 1 179 ? 13.430 7.632 24.972 1.00 35.56 179 LEU A N 1
ATOM 1283 C CA . LEU A 1 179 ? 12.945 6.252 24.975 1.00 35.56 179 LEU A CA 1
ATOM 1284 C C . LEU A 1 179 ? 13.770 5.399 24.000 1.00 35.56 179 LEU A C 1
ATOM 1286 O O . LEU A 1 179 ? 13.601 5.462 22.779 1.00 35.56 179 LEU A O 1
ATOM 1290 N N . GLU A 1 180 ? 14.652 4.580 24.569 1.00 38.81 180 GLU A N 1
ATOM 1291 C CA . GLU A 1 180 ? 15.296 3.449 23.914 1.00 38.81 180 GLU A CA 1
ATOM 1292 C C . GLU A 1 180 ? 14.226 2.497 23.363 1.00 38.81 180 GLU A C 1
ATOM 1294 O O . GLU A 1 180 ? 13.415 1.917 24.088 1.00 38.81 180 GLU A O 1
ATOM 1299 N N . THR A 1 181 ? 14.221 2.321 22.044 1.00 36.94 181 THR A N 1
ATOM 1300 C CA . THR A 1 181 ? 13.385 1.319 21.383 1.00 36.94 181 THR A CA 1
ATOM 1301 C C . THR A 1 181 ? 13.994 -0.062 21.612 1.00 36.94 181 THR A C 1
ATOM 1303 O O . THR A 1 181 ? 14.998 -0.429 21.001 1.00 36.94 181 THR A O 1
ATOM 1306 N N . LEU A 1 182 ? 13.365 -0.847 22.488 1.00 39.56 182 LEU A N 1
ATOM 1307 C CA . LEU A 1 182 ? 13.635 -2.274 22.647 1.00 39.56 182 LEU A CA 1
ATOM 1308 C C . LEU A 1 182 ? 13.262 -3.015 21.352 1.00 39.56 182 LEU A C 1
ATOM 1310 O O . LEU A 1 182 ? 12.091 -3.239 21.050 1.00 39.56 182 LEU A O 1
ATOM 1314 N N . SER A 1 183 ? 14.279 -3.408 20.586 1.00 38.09 183 SER A N 1
ATOM 1315 C CA . SER A 1 183 ? 14.137 -4.324 19.453 1.00 38.09 183 SER A CA 1
ATOM 1316 C C . SER A 1 183 ? 13.903 -5.745 19.971 1.00 38.09 183 SER A C 1
ATOM 1318 O O . SER A 1 183 ? 14.789 -6.344 20.577 1.00 38.09 183 SER A O 1
ATOM 1320 N N . ILE A 1 184 ? 12.710 -6.297 19.738 1.00 41.06 184 ILE A N 1
ATOM 1321 C CA . ILE A 1 184 ? 12.418 -7.708 20.023 1.00 41.06 184 ILE A CA 1
ATOM 1322 C C . ILE A 1 184 ? 12.815 -8.537 18.800 1.00 41.06 184 ILE A C 1
ATOM 1324 O O . ILE A 1 184 ? 12.163 -8.482 17.755 1.00 41.06 184 ILE A O 1
ATOM 1328 N N . ASP A 1 185 ? 13.877 -9.325 18.947 1.00 41.69 185 ASP A N 1
ATOM 1329 C CA . ASP A 1 185 ? 14.341 -10.270 17.936 1.00 41.69 185 ASP A CA 1
ATOM 1330 C C . ASP A 1 185 ? 13.383 -11.475 17.851 1.00 41.69 185 ASP A C 1
ATOM 1332 O O . ASP A 1 185 ? 13.279 -12.296 18.766 1.00 41.69 185 ASP A O 1
ATOM 1336 N N . ARG A 1 186 ? 12.635 -11.575 16.744 1.00 45.47 186 ARG A N 1
ATOM 1337 C CA . ARG A 1 186 ? 11.685 -12.674 16.487 1.00 45.47 186 ARG A CA 1
ATOM 1338 C C . ARG A 1 186 ? 12.359 -13.985 16.057 1.00 45.47 186 ARG A C 1
ATOM 1340 O O . ARG A 1 186 ? 11.653 -14.972 15.856 1.00 45.47 186 ARG A O 1
ATOM 1347 N N . SER A 1 187 ? 13.690 -14.051 15.971 1.00 45.00 187 SER A N 1
ATOM 1348 C CA . SER A 1 187 ? 14.404 -15.309 15.689 1.00 45.00 187 SER A CA 1
ATOM 1349 C C . SER A 1 187 ? 14.372 -16.315 16.849 1.00 45.00 187 SER A C 1
ATOM 1351 O O . SER A 1 187 ? 14.672 -17.488 16.647 1.00 45.00 187 SER A O 1
ATOM 1353 N N . LEU A 1 188 ? 13.916 -15.913 18.042 1.00 45.78 188 LEU A N 1
ATOM 1354 C CA . LEU A 1 188 ? 13.791 -16.806 19.202 1.00 45.78 188 LEU A CA 1
ATOM 1355 C C . LEU A 1 188 ? 12.563 -17.743 19.169 1.00 45.78 188 LEU A C 1
ATOM 1357 O O . LEU A 1 188 ? 12.449 -18.604 20.040 1.00 45.78 188 LEU A O 1
ATOM 1361 N N . PHE A 1 189 ? 11.668 -17.627 18.177 1.00 45.72 189 PHE A N 1
ATOM 1362 C CA . PHE A 1 189 ? 10.435 -18.435 18.093 1.00 45.72 189 PHE A CA 1
ATOM 1363 C C . PHE A 1 189 ? 10.283 -19.280 16.820 1.00 45.72 189 PHE A C 1
ATOM 1365 O O . PHE A 1 189 ? 9.255 -19.930 16.643 1.00 45.72 189 PHE A O 1
ATOM 1372 N N . ALA A 1 190 ? 11.299 -19.344 15.960 1.00 41.22 190 ALA A N 1
ATOM 1373 C CA . ALA A 1 190 ? 11.300 -20.243 14.809 1.00 41.22 190 ALA A CA 1
ATOM 1374 C C . ALA A 1 190 ? 12.374 -21.319 14.997 1.00 41.22 190 ALA A C 1
ATOM 1376 O O . ALA A 1 190 ? 13.549 -21.096 14.717 1.00 41.22 190 ALA A O 1
ATOM 1377 N N . ARG A 1 191 ? 11.973 -22.504 15.470 1.00 41.59 191 ARG A N 1
ATOM 1378 C CA . ARG A 1 191 ? 12.752 -23.718 15.206 1.00 41.59 191 ARG A CA 1
ATOM 1379 C C . ARG A 1 191 ? 12.405 -24.197 13.792 1.00 41.59 191 ARG A C 1
ATOM 1381 O O . ARG A 1 191 ? 11.223 -24.441 13.548 1.00 41.59 191 ARG A O 1
ATOM 1388 N N . PRO A 1 192 ? 13.381 -24.351 12.886 1.00 42.44 192 PRO A N 1
ATOM 1389 C CA . PRO A 1 192 ? 13.178 -25.090 11.648 1.00 42.44 192 PRO A CA 1
ATOM 1390 C C . PRO A 1 192 ? 12.944 -26.565 11.997 1.00 42.44 192 PRO A C 1
ATOM 1392 O O . PRO A 1 192 ? 13.716 -27.152 12.755 1.00 42.44 192 PRO A O 1
ATOM 1395 N N . LEU A 1 193 ? 11.866 -27.152 11.483 1.00 44.41 193 LEU A N 1
ATOM 1396 C CA . LEU A 1 193 ? 11.722 -28.602 11.385 1.00 44.41 193 LEU A CA 1
ATOM 1397 C C . LEU A 1 193 ? 12.333 -29.007 10.049 1.00 44.41 193 LEU A C 1
ATOM 1399 O O . LEU A 1 193 ? 11.608 -29.070 9.071 1.00 44.41 193 LEU A O 1
ATOM 1403 N N . ASP A 1 194 ? 13.641 -29.238 10.028 1.00 43.88 194 ASP A N 1
ATOM 1404 C CA . ASP A 1 194 ? 14.326 -29.943 8.945 1.00 43.88 194 ASP A CA 1
ATOM 1405 C C . ASP A 1 194 ? 15.536 -30.662 9.552 1.00 43.88 194 ASP A C 1
ATOM 1407 O O . ASP A 1 194 ? 16.550 -30.035 9.854 1.00 43.88 194 ASP A O 1
ATOM 1411 N N . ASP A 1 195 ? 15.408 -31.971 9.773 1.00 38.84 195 ASP A N 1
ATOM 1412 C CA . ASP A 1 195 ? 16.561 -32.866 9.879 1.00 38.84 195 ASP A CA 1
ATOM 1413 C C . ASP A 1 195 ? 16.139 -34.279 9.442 1.00 38.84 195 ASP A C 1
ATOM 1415 O O . ASP A 1 195 ? 15.422 -34.997 10.148 1.00 38.84 195 ASP A O 1
ATOM 1419 N N . GLU A 1 196 ? 16.557 -34.675 8.239 1.00 48.97 196 GLU A N 1
ATOM 1420 C CA . GLU A 1 196 ? 16.595 -36.074 7.822 1.00 48.97 196 GLU A CA 1
ATOM 1421 C C . GLU A 1 196 ? 17.737 -36.782 8.567 1.00 48.97 196 GLU A C 1
ATOM 1423 O O . GLU A 1 196 ? 18.801 -36.989 7.996 1.00 48.97 196 GLU A O 1
ATOM 1428 N N . ASN A 1 197 ? 17.524 -37.146 9.839 1.00 50.56 197 ASN A N 1
ATOM 1429 C CA . ASN A 1 197 ? 18.064 -38.368 10.457 1.00 50.56 197 ASN A CA 1
ATOM 1430 C C . ASN A 1 197 ? 17.468 -38.576 11.867 1.00 50.56 197 ASN A C 1
ATOM 1432 O O . ASN A 1 197 ? 18.044 -38.177 12.879 1.00 50.56 197 ASN A O 1
ATOM 1436 N N . LEU A 1 198 ? 16.295 -39.205 11.961 1.00 44.75 198 LEU A N 1
ATOM 1437 C CA . LEU A 1 198 ? 15.733 -39.640 13.244 1.00 44.75 198 LEU A CA 1
ATOM 1438 C C . LEU A 1 198 ? 16.253 -41.045 13.584 1.00 44.75 198 LEU A C 1
ATOM 1440 O O . LEU A 1 198 ? 15.596 -42.041 13.286 1.00 44.75 198 LEU A O 1
ATOM 1444 N N . GLU A 1 199 ? 17.405 -41.139 14.252 1.00 45.31 199 GLU A N 1
ATOM 1445 C CA . GLU A 1 199 ? 17.669 -42.314 15.088 1.00 45.31 199 GLU A CA 1
ATOM 1446 C C . GLU A 1 199 ? 16.731 -42.245 16.299 1.00 45.31 199 GLU A C 1
ATOM 1448 O O . GLU A 1 199 ? 16.831 -41.362 17.154 1.00 45.31 199 GLU A O 1
ATOM 1453 N N . LEU A 1 200 ? 15.761 -43.159 16.337 1.00 45.22 200 LEU A N 1
ATOM 1454 C CA . LEU A 1 200 ? 14.837 -43.276 17.456 1.00 45.22 200 LEU A CA 1
ATOM 1455 C C . LEU A 1 200 ? 15.613 -43.626 18.737 1.00 45.22 200 LEU A C 1
ATOM 1457 O O . LEU A 1 200 ? 16.466 -44.515 18.719 1.00 45.22 200 LEU A O 1
ATOM 1461 N N . PRO A 1 201 ? 15.312 -42.982 19.876 1.00 39.34 201 PRO A N 1
ATOM 1462 C CA . PRO A 1 201 ? 15.935 -43.338 21.138 1.00 39.34 201 PRO A CA 1
ATOM 1463 C C . PRO A 1 201 ? 15.513 -44.755 21.557 1.00 39.34 201 PRO A C 1
ATOM 1465 O O . PRO A 1 201 ? 14.333 -45.106 21.531 1.00 39.34 201 PRO A O 1
ATOM 1468 N N . ALA A 1 202 ? 16.491 -45.561 21.978 1.00 49.84 202 ALA A N 1
ATOM 1469 C CA . ALA A 1 202 ? 16.392 -47.004 22.232 1.00 49.84 202 ALA A CA 1
ATOM 1470 C C . ALA A 1 202 ? 15.432 -47.448 23.367 1.00 49.84 202 ALA A C 1
ATOM 1472 O O . ALA A 1 202 ? 15.492 -48.594 23.799 1.00 49.84 202 ALA A O 1
ATOM 1473 N N . PHE A 1 203 ? 14.551 -46.576 23.868 1.00 46.50 203 PHE A N 1
ATOM 1474 C CA . PHE A 1 203 ? 13.560 -46.908 24.901 1.00 46.50 203 PHE A CA 1
ATOM 1475 C C . PHE A 1 203 ? 12.167 -47.254 24.343 1.00 46.50 203 PHE A C 1
ATOM 1477 O O . PHE A 1 203 ? 11.263 -47.536 25.124 1.00 46.50 203 PHE A O 1
ATOM 1484 N N . LEU A 1 204 ? 11.981 -47.232 23.016 1.00 44.06 204 LEU A N 1
ATOM 1485 C CA . LEU A 1 204 ? 10.747 -47.673 22.341 1.00 44.06 204 LEU A CA 1
ATOM 1486 C C . LEU A 1 204 ? 10.893 -49.020 21.609 1.00 44.06 204 LEU A C 1
ATOM 1488 O O . LEU A 1 204 ? 10.018 -49.393 20.831 1.00 44.06 204 LEU A O 1
ATOM 1492 N N . SER A 1 205 ? 11.972 -49.762 21.863 1.00 42.75 205 SER A N 1
ATOM 1493 C CA . SER A 1 205 ? 12.101 -51.146 21.407 1.00 42.75 205 SER A CA 1
ATOM 1494 C C . SER A 1 205 ? 11.350 -52.062 22.373 1.00 42.75 205 SER A C 1
ATOM 1496 O O . SER A 1 205 ? 11.802 -52.296 23.490 1.00 42.75 205 SER A O 1
ATOM 1498 N N . ASP A 1 206 ? 10.188 -52.542 21.943 1.00 40.97 206 ASP A N 1
ATOM 1499 C CA . ASP A 1 206 ? 9.458 -53.625 22.595 1.00 40.97 206 ASP A CA 1
ATOM 1500 C C . ASP A 1 206 ? 10.244 -54.927 22.367 1.00 40.97 206 ASP A C 1
ATOM 1502 O O . ASP A 1 206 ? 10.305 -55.425 21.242 1.00 40.97 206 ASP A O 1
ATOM 1506 N N . ASP A 1 207 ? 10.903 -55.444 23.405 1.00 41.69 207 ASP A N 1
ATOM 1507 C CA . ASP A 1 207 ? 11.302 -56.848 23.437 1.00 41.69 207 ASP A CA 1
ATOM 1508 C C . ASP A 1 207 ? 10.909 -57.470 24.775 1.00 41.69 207 ASP A C 1
ATOM 1510 O O . ASP A 1 207 ? 11.023 -56.880 25.853 1.00 41.69 207 ASP A O 1
ATOM 1514 N N . THR A 1 208 ? 10.365 -58.670 24.663 1.00 43.06 208 THR A N 1
ATOM 1515 C CA . THR A 1 208 ? 9.612 -59.366 25.701 1.00 43.06 208 THR A CA 1
ATOM 1516 C C . THR A 1 208 ? 10.594 -60.242 26.475 1.00 43.06 208 THR A C 1
ATOM 1518 O O . THR A 1 208 ? 11.188 -61.138 25.881 1.00 43.06 208 THR A O 1
ATOM 1521 N N . GLY A 1 209 ? 10.778 -60.039 27.785 1.00 32.62 209 GLY A N 1
ATOM 1522 C CA . GLY A 1 209 ? 11.703 -60.894 28.544 1.00 32.62 209 GLY A CA 1
ATOM 1523 C C . GLY A 1 209 ? 11.923 -60.537 30.015 1.00 32.62 209 GLY A C 1
ATOM 1524 O O . GLY A 1 209 ? 12.857 -59.828 30.358 1.00 32.62 209 GLY A O 1
ATOM 1525 N N . ASP A 1 210 ? 11.038 -61.061 30.856 1.00 35.97 210 ASP A N 1
ATOM 1526 C CA . ASP A 1 210 ? 11.192 -61.527 32.245 1.00 35.97 210 ASP A CA 1
ATOM 1527 C C . ASP A 1 210 ? 12.585 -61.497 32.961 1.00 35.97 210 ASP A C 1
ATOM 1529 O O . ASP A 1 210 ? 13.555 -62.078 32.477 1.00 35.97 210 ASP A O 1
ATOM 1533 N N . ILE A 1 211 ? 12.568 -60.978 34.215 1.00 33.31 211 ILE A N 1
ATOM 1534 C CA . ILE A 1 211 ? 13.224 -61.461 35.476 1.00 33.31 211 ILE A CA 1
ATOM 1535 C C . ILE A 1 211 ? 14.203 -60.524 36.258 1.00 33.31 211 ILE A C 1
ATOM 1537 O O . ILE A 1 211 ? 15.259 -60.128 35.783 1.00 33.31 211 ILE A O 1
ATOM 1541 N N . GLU A 1 212 ? 13.787 -60.287 37.522 1.00 30.67 212 GLU A N 1
ATOM 1542 C CA . GLU A 1 212 ? 14.419 -60.040 38.855 1.00 30.67 212 GLU A CA 1
ATOM 1543 C C . GLU A 1 212 ? 15.644 -59.121 39.147 1.00 30.67 212 GLU A C 1
ATOM 1545 O O . GLU A 1 212 ? 16.732 -59.237 38.599 1.00 30.67 212 GLU A O 1
ATOM 1550 N N . LEU A 1 213 ? 15.416 -58.296 40.193 1.00 40.66 213 LEU A N 1
ATOM 1551 C CA . LEU A 1 213 ? 16.265 -57.479 41.107 1.00 40.66 213 LEU A CA 1
ATOM 1552 C C . LEU A 1 213 ? 17.452 -58.251 41.774 1.00 40.66 213 LEU A C 1
ATOM 1554 O O . LEU A 1 213 ? 17.400 -59.479 41.721 1.00 40.66 213 LEU A O 1
ATOM 1558 N N . PRO A 1 214 ? 18.446 -57.643 42.503 1.00 42.38 214 PRO A N 1
ATOM 1559 C CA . PRO A 1 214 ? 18.367 -56.388 43.292 1.00 42.38 214 PRO A CA 1
ATOM 1560 C C . PRO A 1 214 ? 19.628 -55.473 43.417 1.00 42.38 214 PRO A C 1
ATOM 1562 O O . PRO A 1 214 ? 20.741 -55.830 43.052 1.00 42.38 214 PRO A O 1
ATOM 1565 N N . ASP A 1 215 ? 19.374 -54.285 43.996 1.00 42.72 215 ASP A N 1
ATOM 1566 C CA . ASP A 1 215 ? 20.215 -53.311 44.729 1.00 42.72 215 ASP A CA 1
ATOM 1567 C C . ASP A 1 215 ? 21.754 -53.383 44.671 1.00 42.72 215 ASP A C 1
ATOM 1569 O O . ASP A 1 215 ? 22.360 -54.321 45.182 1.00 42.72 215 ASP A O 1
ATOM 1573 N N . ASP A 1 216 ? 22.387 -52.246 44.332 1.00 36.19 216 ASP 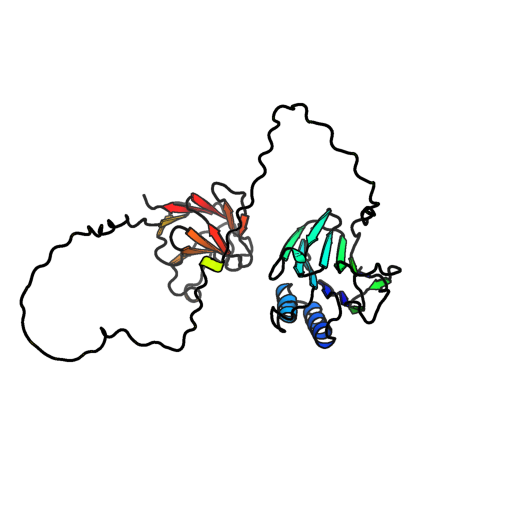A N 1
ATOM 1574 C CA . ASP A 1 216 ? 23.487 -51.761 45.171 1.00 36.19 216 ASP A CA 1
ATOM 1575 C C . ASP A 1 216 ? 23.637 -50.231 45.195 1.00 36.19 216 ASP A C 1
ATOM 1577 O O . ASP A 1 216 ? 23.397 -49.503 44.229 1.00 36.19 216 ASP A O 1
ATOM 1581 N N . ARG A 1 217 ? 23.993 -49.742 46.378 1.00 40.12 217 ARG A N 1
ATOM 1582 C CA . ARG A 1 217 ? 23.968 -48.341 46.797 1.00 40.12 217 ARG A CA 1
ATOM 1583 C C . ARG A 1 217 ? 25.187 -47.581 46.286 1.00 40.12 217 ARG A C 1
ATOM 1585 O O . ARG A 1 217 ? 26.311 -47.972 46.568 1.00 40.12 217 ARG A O 1
ATOM 1592 N N . THR A 1 218 ? 24.996 -46.376 45.747 1.00 37.22 218 THR A N 1
ATOM 1593 C CA . THR A 1 218 ? 25.940 -45.266 45.986 1.00 37.22 218 THR A CA 1
ATOM 1594 C C . THR A 1 218 ? 25.204 -43.927 45.975 1.00 37.22 218 THR A C 1
ATOM 1596 O O . THR A 1 218 ? 24.754 -43.429 44.948 1.00 37.22 218 THR A O 1
ATOM 1599 N N . LEU A 1 219 ? 25.085 -43.351 47.171 1.00 46.91 219 LEU A N 1
ATOM 1600 C CA . LEU A 1 219 ? 24.661 -41.981 47.425 1.00 46.91 219 LEU A CA 1
ATOM 1601 C C . LEU A 1 219 ? 25.787 -41.018 47.036 1.00 46.91 219 LEU A C 1
ATOM 1603 O O . LEU A 1 219 ? 26.819 -41.005 47.700 1.00 46.91 219 LEU A O 1
ATOM 1607 N N . LEU A 1 220 ? 25.547 -40.143 46.061 1.00 37.62 220 LEU A N 1
ATOM 1608 C CA . LEU A 1 220 ? 26.190 -38.830 45.999 1.00 37.62 220 LEU A CA 1
ATOM 1609 C C . LEU A 1 220 ? 25.121 -37.787 45.673 1.00 37.62 220 LEU A C 1
ATOM 1611 O O . LEU A 1 220 ? 24.511 -37.780 44.607 1.00 37.62 220 LEU A O 1
ATOM 1615 N N . GLY A 1 221 ? 24.841 -36.954 46.673 1.00 41.34 221 GLY A N 1
ATOM 1616 C CA . GLY A 1 221 ? 23.787 -35.959 46.647 1.00 41.34 221 GLY A CA 1
ATOM 1617 C C . GLY A 1 221 ? 24.061 -34.839 45.652 1.00 41.34 221 GLY A C 1
ATOM 1618 O O . GLY A 1 221 ? 24.976 -34.044 45.825 1.00 41.34 221 GLY A O 1
ATOM 1619 N N . GLY A 1 222 ? 23.165 -34.709 44.683 1.00 37.41 222 GLY A N 1
ATOM 1620 C CA . GLY A 1 222 ? 22.756 -33.425 44.140 1.00 37.41 222 GLY A CA 1
ATOM 1621 C C . GLY A 1 222 ? 21.256 -33.340 44.355 1.00 37.41 222 GLY A C 1
ATOM 1622 O O . GLY A 1 222 ? 20.509 -34.088 43.731 1.00 37.41 222 GLY A O 1
ATOM 1623 N N . ARG A 1 223 ? 20.796 -32.481 45.271 1.00 41.16 223 ARG A N 1
ATOM 1624 C CA . ARG A 1 223 ? 19.376 -32.129 45.370 1.00 41.16 223 ARG A CA 1
ATOM 1625 C C . ARG A 1 223 ? 18.960 -31.543 44.021 1.00 41.16 223 ARG A C 1
ATOM 1627 O O . ARG A 1 223 ? 19.101 -30.345 43.798 1.00 41.16 223 ARG A O 1
ATOM 1634 N N . ARG A 1 224 ? 18.447 -32.377 43.117 1.00 38.91 224 ARG A N 1
ATOM 1635 C CA . ARG A 1 224 ? 17.586 -31.912 42.039 1.00 38.91 224 ARG A CA 1
ATOM 1636 C C . ARG A 1 224 ? 16.349 -31.409 42.758 1.00 38.91 224 ARG A C 1
ATOM 1638 O O . ARG A 1 224 ? 15.559 -32.206 43.256 1.00 38.91 224 ARG A O 1
ATOM 1645 N N . ALA A 1 225 ? 16.263 -30.094 42.932 1.00 43.81 225 ALA A N 1
ATOM 1646 C CA . ALA A 1 225 ? 15.012 -29.471 43.300 1.00 43.81 225 ALA A CA 1
ATOM 1647 C C . ALA A 1 225 ? 13.997 -29.959 42.267 1.00 43.81 225 ALA A C 1
ATOM 1649 O O . ALA A 1 225 ? 14.113 -29.652 41.080 1.00 43.81 225 ALA A O 1
ATOM 1650 N N . THR A 1 226 ? 13.066 -30.805 42.695 1.00 44.84 226 THR A N 1
ATOM 1651 C CA . THR A 1 226 ? 11.817 -30.994 41.976 1.00 44.84 226 THR A CA 1
ATOM 1652 C C . THR A 1 226 ? 11.272 -29.581 41.785 1.00 44.84 226 THR A C 1
ATOM 1654 O O . THR A 1 226 ? 11.118 -28.888 42.797 1.00 44.84 226 THR A O 1
ATOM 1657 N N . PRO A 1 227 ? 11.068 -29.086 40.549 1.00 45.41 227 PRO A N 1
ATOM 1658 C CA . PRO A 1 227 ? 10.370 -27.824 40.392 1.00 45.41 227 PRO A CA 1
ATOM 1659 C C . PRO A 1 227 ? 9.037 -28.001 41.114 1.00 45.41 227 PRO A C 1
ATOM 1661 O O . PRO A 1 227 ? 8.299 -28.952 40.850 1.00 45.41 227 PRO A O 1
ATOM 1664 N N . ALA A 1 228 ? 8.796 -27.154 42.116 1.00 48.00 228 ALA A N 1
ATOM 1665 C CA . ALA A 1 228 ? 7.494 -27.074 42.750 1.00 48.00 228 ALA A CA 1
ATOM 1666 C C . ALA A 1 228 ? 6.451 -26.920 41.632 1.00 48.00 228 ALA A C 1
ATOM 1668 O O . ALA A 1 228 ? 6.751 -26.226 40.654 1.00 48.00 228 ALA A O 1
ATOM 1669 N N . PRO A 1 229 ? 5.270 -27.559 41.722 1.00 49.03 229 PRO A N 1
ATOM 1670 C CA . PRO A 1 229 ? 4.216 -27.319 40.751 1.00 49.03 229 PRO A CA 1
ATOM 1671 C C . PRO A 1 229 ? 3.965 -25.813 40.725 1.00 49.03 229 PRO A C 1
ATOM 1673 O O . PRO A 1 229 ? 3.531 -25.230 41.719 1.00 49.03 229 PRO A O 1
ATOM 1676 N N . THR A 1 230 ? 4.330 -25.171 39.616 1.00 47.97 230 THR A N 1
ATOM 1677 C CA . THR A 1 230 ? 3.974 -23.780 39.371 1.00 47.97 230 THR A CA 1
ATOM 1678 C C . THR A 1 230 ? 2.453 -23.723 39.486 1.00 47.97 230 THR A C 1
ATOM 1680 O O . THR A 1 230 ? 1.791 -24.609 38.932 1.00 47.97 230 THR A O 1
ATOM 1683 N N . PRO A 1 231 ? 1.874 -22.777 40.245 1.00 55.19 231 PRO A N 1
ATOM 1684 C CA . PRO A 1 231 ? 0.426 -22.662 40.298 1.00 55.19 231 PRO A CA 1
ATOM 1685 C C . PRO A 1 231 ? -0.082 -22.558 38.860 1.00 55.19 231 PRO A C 1
ATOM 1687 O O . PRO A 1 231 ? 0.438 -21.763 38.080 1.00 55.19 231 PRO A O 1
ATOM 1690 N N . ALA A 1 232 ? -1.034 -23.414 38.488 1.00 66.31 232 ALA A N 1
ATOM 1691 C CA . ALA A 1 232 ? -1.651 -23.365 37.173 1.00 66.31 232 ALA A CA 1
ATOM 1692 C C . ALA A 1 232 ? -2.452 -22.060 37.087 1.00 66.31 232 ALA A C 1
ATOM 1694 O O . ALA A 1 232 ? -3.601 -21.992 37.525 1.00 66.31 232 ALA A O 1
ATOM 1695 N N . VAL A 1 233 ? -1.806 -21.001 36.594 1.00 76.12 233 VAL A N 1
ATOM 1696 C CA . VAL A 1 233 ? -2.436 -19.703 36.373 1.00 76.12 233 VAL A CA 1
ATOM 1697 C C . VAL A 1 233 ? -3.492 -19.907 35.297 1.00 76.12 233 VAL A C 1
ATOM 1699 O O . VAL A 1 233 ? -3.183 -20.226 34.150 1.00 76.12 233 VAL A O 1
ATOM 1702 N N . THR A 1 234 ? -4.757 -19.792 35.688 1.00 84.94 234 THR A N 1
ATOM 1703 C CA . THR A 1 234 ? -5.872 -19.883 34.748 1.00 84.94 234 THR A CA 1
ATOM 1704 C C . THR A 1 234 ? -6.133 -18.492 34.204 1.00 84.94 234 THR A C 1
ATOM 1706 O O . THR A 1 234 ? -6.310 -17.552 34.972 1.00 84.94 234 THR A O 1
ATOM 1709 N N . TYR A 1 235 ? -6.158 -18.349 32.885 1.00 88.94 235 TYR A N 1
ATOM 1710 C CA . TYR A 1 235 ? -6.458 -17.079 32.237 1.00 88.94 235 TYR A CA 1
ATOM 1711 C C . TYR A 1 235 ? -7.909 -17.038 31.767 1.00 88.94 235 TYR A C 1
ATOM 1713 O O . TYR A 1 235 ? -8.442 -18.030 31.257 1.00 88.94 235 TYR A O 1
ATOM 1721 N N . VAL A 1 236 ? -8.535 -15.874 31.904 1.00 90.81 236 VAL A N 1
ATOM 1722 C CA . VAL A 1 236 ? -9.916 -15.628 31.489 1.00 90.81 236 VAL A CA 1
ATOM 1723 C C . VAL A 1 236 ? -10.014 -14.380 30.624 1.00 90.81 236 VAL A C 1
ATOM 1725 O O . VAL A 1 236 ? -9.241 -13.426 30.740 1.00 90.81 236 VAL A O 1
ATOM 1728 N N . PHE A 1 237 ? -11.000 -14.399 29.741 1.00 90.44 237 PHE A N 1
ATOM 1729 C CA . PHE A 1 237 ? -11.432 -13.265 28.950 1.00 90.44 237 PHE A CA 1
ATOM 1730 C C . PHE A 1 237 ? -12.776 -12.795 29.507 1.00 90.44 237 PHE A C 1
ATOM 1732 O O . PHE A 1 237 ? -13.811 -13.429 29.284 1.00 90.44 237 PHE A O 1
ATOM 1739 N N . ALA A 1 238 ? -12.741 -11.737 30.313 1.00 89.88 238 ALA A N 1
ATOM 1740 C CA . ALA A 1 238 ? -13.908 -11.193 30.994 1.00 89.88 238 ALA A CA 1
ATOM 1741 C C . ALA A 1 238 ? -14.630 -10.214 30.070 1.00 89.88 238 ALA A C 1
ATOM 1743 O O . ALA A 1 238 ? -14.146 -9.114 29.841 1.00 89.88 238 ALA A O 1
ATOM 1744 N N . VAL A 1 239 ? -15.761 -10.626 29.512 1.00 86.62 239 VAL A N 1
ATOM 1745 C CA . VAL A 1 239 ? -16.615 -9.854 28.610 1.00 86.62 239 VAL A CA 1
ATOM 1746 C C . VAL A 1 239 ? -17.736 -9.194 29.407 1.00 86.62 239 VAL A C 1
ATOM 1748 O O . VAL A 1 239 ? -18.518 -9.852 30.096 1.00 86.62 239 VAL A O 1
ATOM 1751 N N . GLU A 1 240 ? -17.858 -7.882 29.276 1.00 81.81 240 GLU A N 1
ATOM 1752 C CA . GLU A 1 240 ? -18.960 -7.107 29.819 1.00 81.81 240 GLU A CA 1
ATOM 1753 C C . GLU A 1 240 ? -20.127 -7.031 28.821 1.00 81.81 240 GLU A C 1
ATOM 1755 O O . GLU A 1 240 ? -19.909 -6.755 27.639 1.00 81.81 240 GLU A O 1
ATOM 1760 N N . PRO A 1 241 ? -21.376 -7.229 29.281 1.00 69.19 241 PRO A N 1
ATOM 1761 C CA . PRO A 1 241 ? -21.769 -7.449 30.675 1.00 69.19 241 PRO A CA 1
ATOM 1762 C C . PRO A 1 241 ? -21.672 -8.924 31.138 1.00 69.19 241 PRO A C 1
ATOM 1764 O O . PRO A 1 241 ? -22.385 -9.795 30.637 1.00 69.19 241 PRO A O 1
ATOM 1767 N N . GLY A 1 242 ? -20.868 -9.164 32.187 1.00 68.94 242 GLY A N 1
ATOM 1768 C CA . GLY A 1 242 ? -21.026 -10.269 33.146 1.00 68.94 242 GLY A CA 1
ATOM 1769 C C . GLY A 1 242 ? -20.619 -11.685 32.721 1.00 68.94 242 GLY A C 1
ATOM 1770 O O . GLY A 1 242 ? -21.144 -12.637 33.300 1.00 68.94 242 GLY A O 1
ATOM 1771 N N . ARG A 1 243 ? -19.735 -11.872 31.735 1.00 82.88 243 ARG A N 1
ATOM 1772 C CA . ARG A 1 243 ? -19.279 -13.209 31.310 1.00 82.88 243 ARG A CA 1
ATOM 1773 C C . ARG A 1 243 ? -17.775 -13.358 31.451 1.00 82.88 243 ARG A C 1
ATOM 1775 O O . ARG A 1 243 ? -17.029 -12.607 30.847 1.00 82.88 243 ARG A O 1
ATOM 1782 N N . GLU A 1 244 ? -17.321 -14.381 32.161 1.00 87.31 244 GLU A N 1
ATOM 1783 C CA . GLU A 1 244 ? -15.907 -14.761 32.179 1.00 87.31 244 GLU A CA 1
ATOM 1784 C C . GLU A 1 244 ? -15.704 -16.041 31.377 1.00 87.31 244 GLU A C 1
ATOM 1786 O O . GLU A 1 244 ? -16.333 -17.069 31.638 1.00 87.31 244 GLU A O 1
ATOM 1791 N N . LEU A 1 245 ? -14.848 -15.966 30.362 1.00 87.81 245 LEU A N 1
ATOM 1792 C CA . LEU A 1 245 ? -14.617 -17.062 29.432 1.00 87.81 245 LEU A CA 1
ATOM 1793 C C . LEU A 1 245 ? -13.206 -17.616 29.649 1.00 87.81 245 LEU A C 1
ATOM 1795 O O . LEU A 1 245 ? -12.240 -16.884 29.435 1.00 87.81 245 LEU A O 1
ATOM 1799 N N . PRO A 1 246 ? -13.047 -18.886 30.059 1.00 88.56 246 PRO A N 1
ATOM 1800 C CA . PRO A 1 246 ? -11.724 -19.472 30.223 1.00 88.56 246 PRO A CA 1
ATOM 1801 C C . PRO A 1 246 ? -11.023 -19.593 28.868 1.00 88.56 246 PRO A C 1
ATOM 1803 O O . PRO A 1 246 ? -11.634 -20.000 27.875 1.00 88.56 246 PRO A O 1
ATOM 1806 N N . LEU A 1 247 ? -9.733 -19.262 28.843 1.00 87.38 247 LEU A N 1
ATOM 1807 C CA . LEU A 1 247 ? -8.877 -19.324 27.656 1.00 87.38 247 LEU A CA 1
ATOM 1808 C C . LEU A 1 247 ? -8.160 -20.682 27.552 1.00 87.38 247 LEU A C 1
ATOM 1810 O O . LEU A 1 247 ? -6.952 -20.753 27.347 1.00 87.38 247 LEU A O 1
ATOM 1814 N N . ASP A 1 248 ? -8.920 -21.772 27.710 1.00 83.19 248 ASP A N 1
ATOM 1815 C CA . ASP A 1 248 ? -8.446 -23.163 27.599 1.00 83.19 248 ASP A CA 1
ATOM 1816 C C . ASP A 1 248 ? -8.293 -23.630 26.140 1.00 83.19 248 ASP A C 1
ATOM 1818 O O . ASP A 1 248 ? -7.597 -24.599 25.840 1.00 83.19 248 ASP A O 1
ATOM 1822 N N . ARG A 1 249 ? -8.971 -22.933 25.230 1.00 84.31 249 ARG A N 1
ATOM 1823 C CA . ARG A 1 249 ? -9.007 -23.162 23.784 1.00 84.31 249 ARG A CA 1
ATOM 1824 C C . ARG A 1 249 ? -9.225 -21.819 23.070 1.00 84.31 249 ARG A C 1
ATOM 1826 O O . ARG A 1 249 ? -9.617 -20.859 23.737 1.00 84.31 249 ARG A O 1
ATOM 1833 N N . PRO A 1 250 ? -9.012 -21.720 21.745 1.00 85.50 250 PRO A N 1
ATOM 1834 C CA . PRO A 1 250 ? -9.298 -20.493 21.002 1.00 85.50 250 PRO A CA 1
ATOM 1835 C C . PRO A 1 250 ? -10.739 -20.026 21.236 1.00 85.50 250 PRO A C 1
ATOM 1837 O O . PRO A 1 250 ? -11.659 -20.844 21.246 1.00 85.50 250 PRO A O 1
ATOM 1840 N N . LEU A 1 251 ? -10.940 -18.730 21.441 1.00 87.12 251 LEU A N 1
ATOM 1841 C CA . LEU A 1 251 ? -12.236 -18.104 21.681 1.00 87.12 251 LEU A CA 1
ATOM 1842 C C . LEU A 1 251 ? -12.542 -17.139 20.537 1.00 87.12 251 LEU A C 1
ATOM 1844 O O . LEU A 1 251 ? -11.718 -16.309 20.184 1.00 87.12 251 LEU A O 1
ATOM 1848 N N . VAL A 1 252 ? -13.736 -17.230 19.971 1.00 86.50 252 VAL A N 1
ATOM 1849 C CA . VAL A 1 252 ? -14.187 -16.412 18.845 1.00 86.50 252 VAL A CA 1
ATOM 1850 C C . VAL A 1 252 ? -15.419 -15.623 19.281 1.00 86.50 252 VAL A C 1
ATOM 1852 O O . VAL A 1 252 ? -16.443 -16.219 19.615 1.00 86.50 252 VAL A O 1
ATOM 1855 N N . LEU A 1 253 ? -15.330 -14.294 19.279 1.00 83.38 253 LEU A N 1
ATOM 1856 C CA . LEU A 1 253 ? -16.376 -13.371 19.733 1.00 83.38 253 LEU A CA 1
ATOM 1857 C C . LEU A 1 253 ? -16.956 -12.578 18.561 1.00 83.38 253 LEU A C 1
ATOM 1859 O O . LEU A 1 253 ? -16.209 -11.997 17.783 1.00 83.38 253 LEU A O 1
ATOM 1863 N N . GLY A 1 254 ? -18.279 -12.488 18.437 1.00 78.81 254 GLY A N 1
ATOM 1864 C CA . GLY A 1 254 ? -18.902 -11.622 17.425 1.00 78.81 254 GLY A CA 1
ATOM 1865 C C . GLY A 1 254 ? -20.425 -11.713 17.385 1.00 78.81 254 GLY A C 1
ATOM 1866 O O . GLY A 1 254 ? -21.026 -12.494 18.115 1.00 78.81 254 GLY A O 1
ATOM 1867 N N . ARG A 1 255 ? -21.077 -10.938 16.507 1.00 73.81 255 ARG A N 1
ATOM 1868 C CA . ARG A 1 255 ? -22.555 -10.848 16.439 1.00 73.81 255 ARG A CA 1
ATOM 1869 C C . ARG A 1 255 ? -23.251 -12.114 15.913 1.00 73.81 255 ARG A C 1
ATOM 1871 O O . ARG A 1 255 ? -24.437 -12.320 16.156 1.00 73.81 255 ARG A O 1
ATOM 1878 N N . GLY A 1 256 ? -22.537 -12.963 15.177 1.00 66.00 256 GLY A N 1
ATOM 1879 C CA . GLY A 1 256 ? -23.070 -14.231 14.668 1.00 66.00 256 GLY A CA 1
ATOM 1880 C C . GLY A 1 256 ? -21.987 -15.157 14.116 1.00 66.00 256 GLY A C 1
ATOM 1881 O O . GLY A 1 256 ? -22.018 -15.464 12.920 1.00 66.00 256 GLY A O 1
ATOM 1882 N N . PRO A 1 257 ? -21.017 -15.591 14.940 1.00 65.50 257 PRO A N 1
ATOM 1883 C CA . PRO A 1 257 ? -19.915 -16.417 14.468 1.00 65.50 257 PRO A CA 1
ATOM 1884 C C . PRO A 1 257 ? -20.449 -17.798 14.065 1.00 65.50 257 PRO A C 1
ATOM 1886 O O . PRO A 1 257 ? -21.280 -18.380 14.762 1.00 65.50 257 PRO A O 1
ATOM 1889 N N . ARG A 1 258 ? -20.000 -18.337 12.924 1.00 67.19 258 ARG A N 1
ATOM 1890 C CA . ARG A 1 258 ? -20.462 -19.644 12.420 1.00 67.19 258 ARG A CA 1
ATOM 1891 C C . ARG A 1 258 ? -19.565 -20.772 12.951 1.00 67.19 258 ARG A C 1
ATOM 1893 O O . ARG A 1 258 ? -18.411 -20.829 12.531 1.00 67.19 258 ARG A O 1
ATOM 1900 N N . PRO A 1 259 ? -20.082 -21.732 13.747 1.00 63.97 259 PRO A N 1
ATOM 1901 C CA . PRO A 1 259 ? -19.288 -22.835 14.307 1.00 63.97 259 PRO A CA 1
ATOM 1902 C C . PRO A 1 259 ? -18.495 -23.654 13.300 1.00 63.97 259 PRO A C 1
ATOM 1904 O O . PRO A 1 259 ? -17.345 -23.996 13.548 1.00 63.97 259 PRO A O 1
ATOM 1907 N N . ALA A 1 260 ? -19.065 -23.886 12.119 1.00 64.38 260 ALA A N 1
ATOM 1908 C CA . ALA A 1 260 ? -18.405 -24.639 11.058 1.00 64.38 260 ALA A CA 1
ATOM 1909 C C . ALA A 1 260 ? -17.107 -23.991 10.532 1.00 64.38 260 ALA A C 1
ATOM 1911 O O . ALA A 1 260 ? -16.314 -24.679 9.901 1.00 64.38 260 ALA A O 1
ATOM 1912 N N . ARG A 1 261 ? -16.886 -22.686 10.762 1.00 69.00 261 ARG A N 1
ATOM 1913 C CA . ARG A 1 261 ? -15.673 -21.970 10.323 1.00 69.00 261 ARG A CA 1
ATOM 1914 C C . ARG A 1 261 ? -14.555 -21.950 11.368 1.00 69.00 261 ARG A C 1
ATOM 1916 O O . ARG A 1 261 ? -13.445 -21.566 11.024 1.00 69.00 261 ARG A O 1
ATOM 1923 N N . HIS A 1 262 ? -14.831 -22.378 12.601 1.00 72.94 262 HIS A N 1
ATOM 1924 C CA . HIS A 1 262 ? -13.879 -22.331 13.716 1.00 72.94 262 HIS A CA 1
ATOM 1925 C C . HIS A 1 262 ? -13.893 -23.660 14.495 1.00 72.94 262 HIS A C 1
ATOM 1927 O O . HIS A 1 262 ? -14.406 -23.721 15.616 1.00 72.94 262 HIS A O 1
ATOM 1933 N N . PRO A 1 263 ? -13.390 -24.760 13.903 1.00 73.06 263 PRO A N 1
ATOM 1934 C CA . PRO A 1 263 ? -13.376 -26.061 14.563 1.00 73.06 263 PRO A CA 1
ATOM 1935 C C . PRO A 1 263 ? -12.523 -26.016 15.839 1.00 73.06 263 PRO A C 1
ATOM 1937 O O . PRO A 1 263 ? -11.382 -25.568 15.823 1.00 73.06 263 PRO A O 1
ATOM 1940 N N . GLY A 1 264 ? -13.085 -26.480 16.959 1.00 75.94 264 GLY A N 1
ATOM 1941 C CA . GLY A 1 264 ? -12.393 -26.525 18.255 1.00 75.94 264 GLY A CA 1
ATOM 1942 C C . GLY A 1 264 ? -12.363 -25.202 19.032 1.00 75.94 264 GLY A C 1
ATOM 1943 O O . GLY A 1 264 ? -11.968 -25.210 20.200 1.00 75.94 264 GLY A O 1
ATOM 1944 N N . ALA A 1 265 ? -12.830 -24.097 18.442 1.00 81.88 265 ALA A N 1
ATOM 1945 C CA . ALA A 1 265 ? -12.941 -22.819 19.132 1.00 81.88 265 ALA A CA 1
ATOM 1946 C C . ALA A 1 265 ? -14.224 -22.732 19.974 1.00 81.88 265 ALA A C 1
ATOM 1948 O O . ALA A 1 265 ? -15.293 -23.213 19.586 1.00 81.88 265 ALA A O 1
ATOM 1949 N N . ARG A 1 266 ? -14.135 -22.072 21.128 1.00 83.75 266 ARG A N 1
ATOM 1950 C CA . ARG A 1 266 ? -15.301 -21.593 21.870 1.00 83.75 266 ARG A CA 1
ATOM 1951 C C . ARG A 1 266 ? -15.886 -20.416 21.103 1.00 83.75 266 ARG A C 1
ATOM 1953 O O . ARG A 1 266 ? -15.159 -19.499 20.748 1.00 83.75 266 ARG A O 1
ATOM 1960 N N . ILE A 1 267 ? -17.190 -20.429 20.864 1.00 83.25 267 ILE A N 1
ATOM 1961 C CA . ILE A 1 267 ? -17.864 -19.343 20.159 1.00 83.25 267 ILE A CA 1
ATOM 1962 C C . ILE A 1 267 ? -18.757 -18.591 21.120 1.00 83.25 267 ILE A C 1
ATOM 1964 O O . ILE A 1 267 ? -19.621 -19.194 21.755 1.00 83.25 267 ILE A O 1
ATOM 1968 N N . GLU A 1 268 ? -18.563 -17.280 21.166 1.00 82.69 268 GLU A N 1
ATOM 1969 C CA . GLU A 1 268 ? -19.350 -16.369 21.971 1.00 82.69 268 GLU A CA 1
ATOM 1970 C C . GLU A 1 268 ? -20.098 -15.382 21.072 1.00 82.69 268 GLU A C 1
ATOM 1972 O O . GLU A 1 268 ? -19.509 -14.552 20.374 1.00 82.69 268 GLU A O 1
ATOM 1977 N N . ALA A 1 269 ? -21.426 -15.492 21.084 1.00 78.06 269 ALA A N 1
ATOM 1978 C CA . ALA A 1 269 ? -22.293 -14.561 20.382 1.00 78.06 269 ALA A CA 1
ATOM 1979 C C . ALA A 1 269 ? -22.525 -13.318 21.248 1.00 78.06 269 ALA A C 1
ATOM 1981 O O . ALA A 1 269 ? -23.116 -13.405 22.326 1.00 78.06 269 ALA A O 1
ATOM 1982 N N . VAL A 1 270 ? -22.090 -12.163 20.754 1.00 73.50 270 VAL A N 1
ATOM 1983 C CA . VAL A 1 270 ? -22.219 -10.882 21.446 1.00 73.50 270 VAL A CA 1
ATOM 1984 C C . VAL A 1 270 ? -23.445 -10.123 20.913 1.00 73.50 270 VAL A C 1
ATOM 1986 O O . VAL A 1 270 ? -23.531 -9.884 19.703 1.00 73.50 270 VAL A O 1
ATOM 1989 N N . PRO A 1 271 ? -24.410 -9.732 21.771 1.00 64.94 271 PRO A N 1
ATOM 1990 C CA . PRO A 1 271 ? -25.546 -8.915 21.357 1.00 64.94 271 PRO A CA 1
ATOM 1991 C C . PRO A 1 271 ? -25.085 -7.543 20.852 1.00 64.94 271 PRO A C 1
ATOM 1993 O O . PRO A 1 271 ? -24.372 -6.832 21.545 1.00 64.94 271 PRO A O 1
ATOM 1996 N N . SER A 1 272 ? -25.535 -7.160 19.659 1.00 59.22 272 SER A N 1
ATOM 1997 C CA . SER A 1 272 ? -25.194 -5.884 19.016 1.00 59.22 272 SER A CA 1
ATOM 1998 C C . SER A 1 272 ? -26.471 -5.222 18.484 1.00 59.22 272 SER A C 1
ATOM 2000 O O . SER A 1 272 ? -26.834 -5.386 17.311 1.00 59.22 272 SER A O 1
ATOM 2002 N N . PRO A 1 273 ? -27.245 -4.568 19.371 1.00 59.81 273 PRO A N 1
ATOM 2003 C CA . PRO A 1 273 ? -28.539 -3.990 19.025 1.00 59.81 273 PRO A CA 1
ATOM 2004 C C . PRO A 1 273 ? -28.425 -2.772 18.097 1.00 59.81 273 PRO A C 1
ATOM 2006 O O . PRO A 1 273 ? -29.310 -2.598 17.256 1.00 59.81 273 PRO A O 1
ATOM 2009 N N . ALA A 1 274 ? -27.344 -1.982 18.173 1.00 55.91 274 ALA A N 1
ATOM 2010 C CA . ALA A 1 274 ? -27.109 -0.858 17.259 1.00 55.91 274 ALA A CA 1
ATOM 2011 C C . ALA A 1 274 ? -26.316 -1.256 15.995 1.00 55.91 274 ALA A C 1
ATOM 2013 O O . ALA A 1 274 ? -26.127 -0.437 15.098 1.00 55.91 274 ALA A O 1
ATOM 2014 N N . LYS A 1 275 ? -25.966 -2.547 15.855 1.00 60.09 275 LYS A N 1
ATOM 2015 C CA . LYS A 1 275 ? -25.179 -3.118 14.744 1.00 60.09 275 LYS A CA 1
ATOM 2016 C C . LYS A 1 275 ? -23.762 -2.538 14.633 1.00 60.09 275 LYS A C 1
ATOM 2018 O O . LYS A 1 275 ? -23.171 -2.613 13.555 1.00 60.09 275 LYS A O 1
ATOM 2023 N N . GLU A 1 276 ? -23.208 -1.995 15.714 1.00 54.81 276 GLU A N 1
ATOM 2024 C CA . GLU A 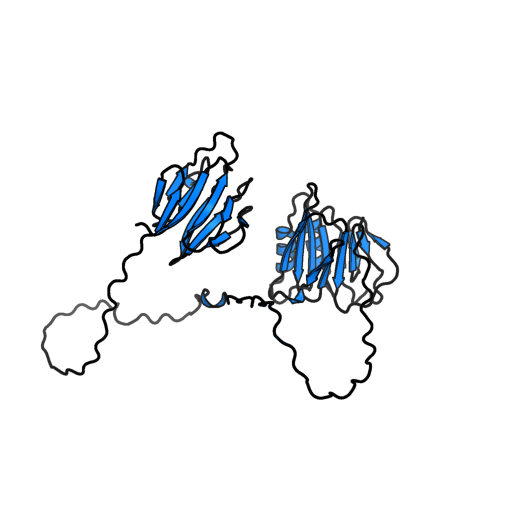1 276 ? -21.832 -1.487 15.726 1.00 54.81 276 GLU A CA 1
ATOM 2025 C C . GLU A 1 276 ? -20.805 -2.619 15.837 1.00 54.81 276 GLU A C 1
ATOM 2027 O O . GLU A 1 276 ? -19.656 -2.445 15.437 1.00 54.81 276 GLU A O 1
ATOM 2032 N N . ILE A 1 277 ? -21.218 -3.812 16.274 1.00 57.00 277 ILE A N 1
ATOM 2033 C CA . ILE A 1 277 ? -20.363 -5.000 16.260 1.00 57.00 277 ILE A CA 1
ATOM 2034 C C . ILE A 1 277 ? -20.524 -5.712 14.919 1.00 57.00 277 ILE A C 1
ATOM 2036 O O . ILE A 1 277 ? -21.604 -6.175 14.520 1.00 57.00 277 ILE A O 1
ATOM 2040 N N . SER A 1 278 ? -19.409 -5.814 14.207 1.00 51.91 278 SER A N 1
ATOM 2041 C CA . SER A 1 278 ? -19.352 -6.476 12.909 1.00 51.91 278 SER A CA 1
ATOM 2042 C C . SER A 1 278 ? -19.746 -7.955 13.004 1.00 51.91 278 SER A C 1
ATOM 2044 O O . SER A 1 278 ? -19.588 -8.622 14.025 1.00 51.91 278 SER A O 1
ATOM 2046 N N . GLY A 1 279 ? -20.302 -8.490 11.912 1.00 51.97 279 GLY A N 1
ATOM 2047 C CA . GLY A 1 279 ? -20.630 -9.919 11.818 1.00 51.97 279 GLY A CA 1
ATOM 2048 C C . GLY A 1 279 ? -19.397 -10.830 11.756 1.00 51.97 279 GLY A C 1
ATOM 2049 O O . GLY A 1 279 ? -19.529 -12.028 12.001 1.00 51.97 279 GLY A O 1
ATOM 2050 N N . ALA A 1 280 ? -18.233 -10.260 11.432 1.00 57.94 280 ALA A N 1
ATOM 2051 C CA . ALA A 1 280 ? -16.942 -10.930 11.395 1.00 57.94 280 ALA A CA 1
ATOM 2052 C C . ALA A 1 280 ? -16.296 -10.899 12.797 1.00 57.94 280 ALA A C 1
ATOM 2054 O O . ALA A 1 280 ? -16.248 -9.823 13.400 1.00 57.94 280 ALA A O 1
ATOM 2055 N N . PRO A 1 281 ? -15.894 -12.058 13.346 1.00 72.00 281 PRO A N 1
ATOM 2056 C CA . PRO A 1 281 ? -15.566 -12.168 14.761 1.00 72.00 281 PRO A CA 1
ATOM 2057 C C . PRO A 1 281 ? -14.105 -11.821 15.108 1.00 72.00 281 PRO A C 1
ATOM 2059 O O . PRO A 1 281 ? -13.215 -11.890 14.271 1.00 72.00 281 PRO A O 1
ATOM 2062 N N . LEU A 1 282 ? -13.849 -11.487 16.371 1.00 82.12 282 LEU A N 1
ATOM 2063 C CA . LEU A 1 282 ? -12.513 -11.427 16.966 1.00 82.12 282 LEU A CA 1
ATOM 2064 C C . LEU A 1 282 ? -12.132 -12.830 17.454 1.00 82.12 282 LEU A C 1
ATOM 2066 O O . LEU A 1 282 ? -12.863 -13.413 18.253 1.00 82.12 282 LEU A O 1
ATOM 2070 N N . GLU A 1 283 ? -10.997 -13.364 17.017 1.00 87.50 283 GLU A N 1
ATOM 2071 C CA . GLU A 1 283 ? -10.423 -14.599 17.555 1.00 87.50 283 GLU A CA 1
ATOM 2072 C C . GLU A 1 283 ? -9.342 -14.271 18.584 1.00 87.50 283 GLU A C 1
ATOM 2074 O O . GLU A 1 283 ? -8.430 -13.496 18.314 1.00 87.50 283 GLU A O 1
ATOM 2079 N N . VAL A 1 284 ? -9.419 -14.872 19.765 1.00 89.69 284 VAL A N 1
ATOM 2080 C CA . VAL A 1 284 ? -8.410 -14.746 20.812 1.00 89.69 284 VAL A CA 1
ATOM 2081 C C . VAL A 1 284 ? -7.905 -16.122 21.236 1.00 89.69 284 VAL A C 1
ATOM 2083 O O . VAL A 1 284 ? -8.677 -17.064 21.418 1.00 89.69 284 VAL A O 1
ATOM 2086 N N . ARG A 1 285 ? -6.590 -16.256 21.398 1.00 90.62 285 ARG A N 1
ATOM 2087 C CA . ARG A 1 285 ? -5.925 -17.497 21.808 1.00 90.62 285 ARG A CA 1
ATOM 2088 C C . ARG A 1 285 ? -4.831 -17.196 22.822 1.00 90.62 285 ARG A C 1
ATOM 2090 O O . ARG A 1 285 ? -4.077 -16.242 22.655 1.00 90.62 285 ARG A O 1
ATOM 2097 N N . LEU A 1 286 ? -4.711 -18.045 23.839 1.00 87.31 286 LEU A N 1
ATOM 2098 C CA . LEU A 1 286 ? -3.608 -17.979 24.791 1.00 87.31 286 LEU A CA 1
ATOM 2099 C C . LEU A 1 286 ? -2.307 -18.519 24.171 1.00 87.31 286 LEU A C 1
ATOM 2101 O O . LEU A 1 286 ? -2.299 -19.552 23.493 1.00 87.31 286 LEU A O 1
ATOM 2105 N N . ASP A 1 287 ? -1.211 -17.808 24.411 1.00 83.06 287 ASP A N 1
ATOM 2106 C CA . ASP A 1 287 ? 0.142 -18.146 23.979 1.00 83.06 287 ASP A CA 1
ATOM 2107 C C . ASP A 1 287 ? 1.124 -17.936 25.141 1.00 83.06 287 ASP A C 1
ATOM 2109 O O . ASP A 1 287 ? 1.641 -16.837 25.378 1.00 83.06 287 ASP A O 1
ATOM 2113 N N . GLY A 1 288 ? 1.312 -18.994 25.934 1.00 82.88 288 GLY A N 1
ATOM 2114 C CA . GLY A 1 288 ? 1.989 -18.906 27.227 1.00 82.88 288 GLY A CA 1
ATOM 2115 C C . GLY A 1 288 ? 1.213 -17.994 28.179 1.00 82.88 288 GLY A C 1
ATOM 2116 O O . GLY A 1 288 ? 0.073 -18.284 28.520 1.00 82.88 288 GLY A O 1
ATOM 2117 N N . GLU A 1 289 ? 1.827 -16.879 28.574 1.00 81.88 289 GLU A N 1
ATOM 2118 C CA . GLU A 1 289 ? 1.228 -15.874 29.471 1.00 81.88 289 GLU A CA 1
ATOM 2119 C C . GLU A 1 289 ? 0.584 -14.687 28.726 1.00 81.88 289 GLU A C 1
ATOM 2121 O O . GLU A 1 289 ? 0.115 -13.735 29.347 1.00 81.88 289 GLU A O 1
ATOM 2126 N N . HIS A 1 290 ? 0.588 -14.709 27.389 1.00 83.69 290 HIS A N 1
ATOM 2127 C CA . HIS A 1 290 ? 0.115 -13.605 26.549 1.00 83.69 290 HIS A CA 1
ATOM 2128 C C . HIS A 1 290 ? -1.131 -14.009 25.766 1.00 83.69 290 HIS A C 1
ATOM 2130 O O . HIS A 1 290 ? -1.305 -15.177 25.416 1.00 83.69 290 HIS A O 1
ATOM 2136 N N . LEU A 1 291 ? -1.967 -13.033 25.420 1.00 87.56 291 LEU A N 1
ATOM 2137 C CA . LEU A 1 291 ? -3.108 -13.251 24.538 1.00 87.56 291 LEU A CA 1
ATOM 2138 C C . LEU A 1 291 ? -2.750 -12.829 23.115 1.00 87.56 291 LEU A C 1
ATOM 2140 O O . LEU A 1 291 ? -2.277 -11.716 22.892 1.00 87.56 291 LEU A O 1
ATOM 2144 N N . ILE A 1 292 ? -3.002 -13.694 22.142 1.00 88.75 292 ILE A N 1
ATOM 2145 C CA . ILE A 1 292 ? -2.982 -13.344 20.724 1.00 88.75 292 ILE A CA 1
ATOM 2146 C C . ILE A 1 292 ? -4.420 -13.062 20.309 1.00 88.75 292 ILE A C 1
ATOM 2148 O O . ILE A 1 292 ? -5.259 -13.956 20.366 1.00 88.75 292 ILE A O 1
ATOM 2152 N N . ALA A 1 293 ? -4.691 -11.828 19.899 1.00 88.31 293 ALA A N 1
ATOM 2153 C CA . ALA A 1 293 ? -5.967 -11.381 19.368 1.00 88.31 293 ALA A CA 1
ATOM 2154 C C . ALA A 1 293 ? -5.844 -11.145 17.861 1.00 88.31 293 ALA A C 1
ATOM 2156 O O . ALA A 1 293 ? -4.948 -10.435 17.411 1.00 88.31 293 ALA A O 1
ATOM 2157 N N . ARG A 1 294 ? -6.741 -11.732 17.079 1.00 85.88 294 ARG A N 1
ATOM 2158 C CA . ARG A 1 294 ? -6.796 -11.635 15.626 1.00 85.88 294 ARG A CA 1
ATOM 2159 C C . ARG A 1 294 ? -8.174 -11.166 15.200 1.00 85.88 294 ARG A C 1
ATOM 2161 O O . ARG A 1 294 ? -9.182 -11.778 15.543 1.00 85.88 294 ARG A O 1
ATOM 2168 N N . ASP A 1 295 ? -8.204 -10.106 14.413 1.00 86.00 295 ASP A N 1
ATOM 2169 C CA . ASP A 1 295 ? -9.411 -9.699 13.714 1.00 86.00 295 ASP A CA 1
ATOM 2170 C C . ASP A 1 295 ? -9.693 -10.659 12.551 1.00 86.00 295 ASP A C 1
ATOM 2172 O O . ASP A 1 295 ? -8.783 -10.980 11.789 1.00 86.00 295 ASP A O 1
ATOM 2176 N N . LEU A 1 296 ? -10.929 -11.136 12.398 1.00 82.19 296 LEU A N 1
ATOM 2177 C CA . LEU A 1 296 ? -11.325 -11.994 11.273 1.00 82.19 296 LEU A CA 1
ATOM 2178 C C . LEU A 1 296 ? -12.105 -11.185 10.233 1.00 82.19 296 LEU A C 1
ATOM 2180 O O . LEU A 1 296 ? -13.254 -11.500 9.923 1.00 82.19 296 LEU A O 1
ATOM 2184 N N . ASP A 1 297 ? -11.459 -10.130 9.734 1.00 72.31 297 ASP A N 1
ATOM 2185 C CA . ASP A 1 297 ? -11.966 -9.188 8.729 1.00 72.31 297 ASP A CA 1
ATOM 2186 C C . ASP A 1 297 ? -13.235 -8.449 9.169 1.00 72.31 297 ASP A C 1
ATOM 2188 O O . ASP A 1 297 ? -14.231 -8.351 8.441 1.00 72.31 297 ASP A O 1
ATOM 2192 N N . SER A 1 298 ? -13.222 -7.922 10.396 1.00 69.44 298 SER A N 1
ATOM 2193 C CA . SER A 1 298 ? -14.333 -7.109 10.880 1.00 69.44 298 SER A CA 1
ATOM 2194 C C . SER A 1 298 ? -14.393 -5.767 10.143 1.00 69.44 298 SER A C 1
ATOM 2196 O O . SER A 1 298 ? -13.383 -5.135 9.836 1.00 69.44 298 SER A O 1
ATOM 2198 N N . THR A 1 299 ? -15.612 -5.315 9.841 1.00 68.31 299 THR A N 1
ATOM 2199 C CA . THR A 1 299 ? -15.854 -4.056 9.120 1.00 68.31 299 THR A CA 1
ATOM 2200 C C . THR A 1 299 ? -15.500 -2.838 9.974 1.00 68.31 299 THR A C 1
ATOM 2202 O O . THR A 1 299 ? -14.947 -1.866 9.466 1.00 68.31 299 THR A O 1
ATOM 2205 N N . ASN A 1 300 ? -15.801 -2.903 11.273 1.00 70.81 300 ASN A N 1
ATOM 2206 C CA . ASN A 1 300 ? -15.631 -1.786 12.202 1.00 70.81 300 ASN A CA 1
ATOM 2207 C C . ASN A 1 300 ? -14.325 -1.870 13.009 1.00 70.81 300 ASN A C 1
ATOM 2209 O O . ASN A 1 300 ? -13.831 -0.838 13.458 1.00 70.81 300 ASN A O 1
ATOM 2213 N N . GLY A 1 301 ? -13.722 -3.057 13.135 1.00 75.00 301 GLY A N 1
ATOM 2214 C CA . GLY A 1 301 ? -12.545 -3.270 13.975 1.00 75.00 301 GLY A CA 1
ATOM 2215 C C . GLY A 1 301 ? -12.874 -3.430 15.460 1.00 75.00 301 GLY A C 1
ATOM 2216 O O . GLY A 1 301 ? -13.994 -3.196 15.905 1.00 75.00 301 GLY A O 1
ATOM 2217 N N . THR A 1 302 ? -11.862 -3.819 16.233 1.00 80.69 302 THR A N 1
ATOM 2218 C CA . THR A 1 302 ? -11.864 -3.850 17.701 1.00 80.69 302 THR A CA 1
ATOM 2219 C C . THR A 1 302 ? -10.827 -2.857 18.213 1.00 80.69 302 THR A C 1
ATOM 2221 O O . THR A 1 302 ? -9.671 -2.906 17.795 1.00 80.69 302 THR A O 1
ATOM 2224 N N . ILE A 1 303 ? -11.194 -1.968 19.135 1.00 85.75 303 ILE A N 1
ATOM 2225 C CA . ILE A 1 303 ? -10.222 -1.073 19.775 1.00 85.75 303 ILE A CA 1
ATOM 2226 C C . ILE A 1 303 ? -9.564 -1.824 20.933 1.00 85.75 303 ILE A C 1
ATOM 2228 O O . ILE A 1 303 ? -10.223 -2.235 21.885 1.00 85.75 303 ILE A O 1
ATOM 2232 N N . VAL A 1 304 ? -8.250 -1.985 20.871 1.00 89.38 304 VAL A N 1
ATOM 2233 C CA . VAL A 1 304 ? -7.434 -2.647 21.887 1.00 89.38 304 VAL A CA 1
ATOM 2234 C C . VAL A 1 304 ? -6.694 -1.586 22.691 1.00 89.38 304 VAL A C 1
ATOM 2236 O O . VAL A 1 304 ? -6.009 -0.737 22.133 1.00 89.38 304 VAL A O 1
ATOM 2239 N N . ARG A 1 305 ? -6.833 -1.620 24.011 1.00 88.44 305 ARG A N 1
ATOM 2240 C CA . ARG A 1 305 ? -6.241 -0.682 24.968 1.00 88.44 305 ARG A CA 1
ATOM 2241 C C . ARG A 1 305 ? -5.349 -1.459 25.942 1.00 88.44 305 ARG A C 1
ATOM 2243 O O . ARG A 1 305 ? -5.860 -1.976 26.941 1.00 88.44 305 ARG A O 1
ATOM 2250 N N . PRO A 1 306 ? -4.047 -1.603 25.643 1.00 85.75 306 PRO A N 1
ATOM 2251 C CA . PRO A 1 306 ? -3.084 -2.150 26.595 1.00 85.75 306 PRO A CA 1
ATOM 2252 C C . PRO A 1 306 ? -2.936 -1.217 27.806 1.00 85.75 306 PRO A C 1
ATOM 2254 O O . PRO A 1 306 ? -3.174 -0.018 27.688 1.00 85.75 306 PRO A O 1
ATOM 2257 N N . GLN A 1 307 ? -2.540 -1.754 28.962 1.00 75.25 307 GLN A N 1
ATOM 2258 C CA . GLN A 1 307 ? -2.447 -0.978 30.208 1.00 75.25 307 GLN A CA 1
ATOM 2259 C C . GLN A 1 307 ? -1.419 0.167 30.127 1.00 75.25 307 GLN A C 1
ATOM 2261 O O . GLN A 1 307 ? -1.695 1.265 30.604 1.00 75.25 307 GLN A O 1
ATOM 2266 N N . ASP A 1 308 ? -0.292 -0.071 29.448 1.00 76.88 308 ASP A N 1
ATOM 2267 C CA . ASP A 1 308 ? 0.848 0.855 29.373 1.00 76.88 308 ASP A CA 1
ATOM 2268 C C . ASP A 1 308 ? 1.118 1.347 27.939 1.00 76.88 308 ASP A C 1
ATOM 2270 O O . ASP A 1 308 ? 2.245 1.673 27.568 1.00 76.88 308 ASP A O 1
ATOM 2274 N N . SER A 1 309 ? 0.113 1.336 27.058 1.00 71.44 309 SER A N 1
ATOM 2275 C CA . SER A 1 309 ? 0.288 1.754 25.659 1.00 71.44 309 SER A CA 1
ATOM 2276 C C . SER A 1 309 ? -0.934 2.479 25.113 1.00 71.44 309 SER A C 1
ATOM 2278 O O . SER A 1 309 ? -2.037 2.379 25.646 1.00 71.44 309 SER A O 1
ATOM 2280 N N . GLN A 1 310 ? -0.739 3.225 24.024 1.00 78.69 310 GLN A N 1
ATOM 2281 C CA . GLN A 1 310 ? -1.841 3.926 23.369 1.00 78.69 310 GLN A CA 1
ATOM 2282 C C . GLN A 1 310 ? -2.870 2.938 22.789 1.00 78.69 310 GLN A C 1
ATOM 2284 O O . GLN A 1 310 ? -2.486 1.845 22.371 1.00 78.69 310 GLN A O 1
ATOM 2289 N N . PRO A 1 311 ? -4.166 3.306 22.727 1.00 82.69 311 PRO A N 1
ATOM 2290 C CA . PRO A 1 311 ? -5.188 2.507 22.056 1.00 82.69 311 PRO A CA 1
ATOM 2291 C C . PRO A 1 311 ? -4.840 2.218 20.589 1.00 82.69 311 PRO A C 1
ATOM 2293 O O . PRO A 1 311 ? -4.459 3.124 19.852 1.00 82.69 311 PRO A O 1
ATOM 2296 N N . LEU A 1 312 ? -5.040 0.978 20.147 1.00 84.75 312 LEU A N 1
ATOM 2297 C CA . LEU A 1 312 ? -4.838 0.529 18.769 1.00 84.75 312 LEU A CA 1
ATOM 2298 C C . LEU A 1 312 ? -6.156 0.027 18.180 1.00 84.75 312 LEU A C 1
ATOM 2300 O O . LEU A 1 312 ? -6.949 -0.600 18.876 1.00 84.75 312 LEU A O 1
ATOM 2304 N N . LEU A 1 313 ? -6.386 0.254 16.888 1.00 87.75 313 LEU A N 1
ATOM 2305 C CA . LEU A 1 313 ? -7.523 -0.327 16.174 1.00 87.75 313 LEU A CA 1
ATOM 2306 C C . LEU A 1 313 ? -7.088 -1.623 15.479 1.00 87.75 313 LEU A C 1
ATOM 2308 O O . LEU A 1 313 ? -6.318 -1.588 14.522 1.00 87.75 313 LEU A O 1
ATOM 2312 N N . LEU A 1 314 ? -7.598 -2.759 15.946 1.00 84.38 314 LEU A N 1
ATOM 2313 C CA . LEU A 1 314 ? -7.384 -4.073 15.349 1.00 84.38 314 LEU A CA 1
ATOM 2314 C C . LEU A 1 314 ? -8.483 -4.343 14.314 1.00 84.38 314 LEU A C 1
ATOM 2316 O O . LEU A 1 314 ? -9.641 -4.530 14.681 1.00 84.38 314 LEU A O 1
ATOM 2320 N N . ARG A 1 315 ? -8.142 -4.326 13.023 1.00 85.31 315 ARG A N 1
ATOM 2321 C CA . ARG A 1 315 ? -9.091 -4.552 11.919 1.00 85.31 315 ARG A CA 1
ATOM 2322 C C . ARG A 1 315 ? -8.407 -5.151 10.690 1.00 85.31 315 ARG A C 1
ATOM 2324 O O . ARG A 1 315 ? -7.189 -5.041 10.567 1.00 85.31 315 ARG A O 1
ATOM 2331 N N . GLY A 1 316 ? -9.192 -5.679 9.753 1.00 78.50 316 GLY A N 1
ATOM 2332 C CA . GLY A 1 316 ? -8.717 -6.137 8.444 1.00 78.50 316 GLY A CA 1
ATOM 2333 C C . GLY A 1 316 ? -7.733 -7.299 8.540 1.00 78.50 316 GLY A C 1
ATOM 2334 O O . GLY A 1 316 ? -6.663 -7.239 7.943 1.00 78.50 316 GLY A O 1
ATOM 2335 N N . GLY A 1 317 ? -8.030 -8.291 9.381 1.00 80.38 317 GLY A N 1
ATOM 2336 C CA . GLY A 1 317 ? -7.189 -9.489 9.492 1.00 80.38 317 GLY A CA 1
ATOM 2337 C C . GLY A 1 317 ? -5.989 -9.349 10.438 1.00 80.38 317 GLY A C 1
ATOM 2338 O O . GLY A 1 317 ? -5.271 -10.326 10.678 1.00 80.38 317 GLY A O 1
ATOM 2339 N N . ALA A 1 318 ? -5.754 -8.149 10.983 1.00 77.19 318 ALA A N 1
ATOM 2340 C CA . ALA A 1 318 ? -4.608 -7.854 11.835 1.00 77.19 318 ALA A CA 1
ATOM 2341 C C . ALA A 1 318 ? -4.555 -8.756 13.081 1.00 77.19 318 ALA A C 1
ATOM 2343 O O . ALA A 1 318 ? -5.576 -9.080 13.690 1.00 77.19 318 ALA A O 1
ATOM 2344 N N . THR A 1 319 ? -3.339 -9.140 13.478 1.00 86.56 319 THR A N 1
ATOM 2345 C CA . THR A 1 319 ? -3.069 -9.967 14.664 1.00 86.56 319 THR A CA 1
ATOM 2346 C C . THR A 1 319 ? -2.153 -9.222 15.629 1.00 86.56 319 THR A C 1
ATOM 2348 O O . THR A 1 319 ? -1.117 -8.695 15.225 1.00 86.56 319 THR A O 1
ATOM 2351 N N . LEU A 1 320 ? -2.512 -9.202 16.910 1.00 86.44 320 LEU A N 1
ATOM 2352 C CA . LEU A 1 320 ? -1.816 -8.480 17.968 1.00 86.44 320 LEU A CA 1
ATOM 2353 C C . LEU A 1 320 ? -1.610 -9.377 19.192 1.00 86.44 320 LEU A C 1
ATOM 2355 O O . LEU A 1 320 ? -2.531 -10.055 19.642 1.00 86.44 320 LEU A O 1
ATOM 2359 N N . ARG A 1 321 ? -0.399 -9.355 19.755 1.00 88.44 321 ARG A N 1
ATOM 2360 C CA . ARG A 1 321 ? -0.068 -10.017 21.023 1.00 88.44 321 ARG A CA 1
ATOM 2361 C C . ARG A 1 321 ? -0.139 -8.998 22.152 1.00 88.44 321 ARG A C 1
ATOM 2363 O O . ARG A 1 321 ? 0.493 -7.950 22.047 1.00 88.44 321 ARG A O 1
ATOM 2370 N N . VAL A 1 322 ? -0.873 -9.305 23.217 1.00 87.19 322 VAL A N 1
ATOM 2371 C CA . VAL A 1 322 ? -1.125 -8.373 24.320 1.00 87.19 322 VAL A CA 1
ATOM 2372 C C . VAL A 1 322 ? -0.865 -9.000 25.696 1.00 87.19 322 VAL A C 1
ATOM 2374 O O . VAL A 1 322 ? -1.053 -10.212 25.863 1.00 87.19 322 VAL A O 1
ATOM 2377 N N . PRO A 1 323 ? -0.435 -8.197 26.687 1.00 88.88 323 PRO A N 1
ATOM 2378 C CA . PRO A 1 323 ? -0.261 -8.650 28.063 1.00 88.88 323 PRO A CA 1
ATOM 2379 C C . PRO A 1 323 ? -1.592 -8.706 28.826 1.00 88.88 323 PRO A C 1
ATOM 2381 O O . PRO A 1 323 ? -2.598 -8.119 28.411 1.00 88.88 323 PRO A O 1
ATOM 2384 N N . VAL A 1 324 ? -1.575 -9.387 29.975 1.00 88.00 324 VAL A N 1
ATOM 2385 C CA . VAL A 1 324 ? -2.651 -9.367 30.983 1.00 88.00 324 VAL A CA 1
ATOM 2386 C C . VAL A 1 324 ? -2.989 -7.921 31.364 1.00 88.00 324 VAL A C 1
ATOM 2388 O O . VAL A 1 324 ? -2.109 -7.070 31.419 1.00 88.00 324 VAL A O 1
ATOM 2391 N N . GLY A 1 325 ? -4.268 -7.638 31.598 1.00 86.12 325 GLY A N 1
ATOM 2392 C CA . GLY A 1 325 ? -4.802 -6.302 31.880 1.00 86.12 325 GLY A CA 1
ATOM 2393 C C . GLY A 1 325 ? -5.277 -5.547 30.636 1.00 86.12 325 GLY A C 1
ATOM 2394 O O . GLY A 1 325 ? -5.898 -4.493 30.754 1.00 86.12 325 GLY A O 1
ATOM 2395 N N . THR A 1 326 ? -5.036 -6.080 29.433 1.00 89.31 326 THR A N 1
ATOM 2396 C CA . THR A 1 326 ? -5.456 -5.425 28.186 1.00 89.31 326 THR A CA 1
ATOM 2397 C C . THR A 1 326 ? -6.973 -5.432 28.023 1.00 89.31 326 THR A C 1
ATOM 2399 O O . THR A 1 326 ? -7.615 -6.483 28.129 1.00 89.31 326 THR A O 1
ATOM 2402 N N . ARG A 1 327 ? -7.537 -4.262 27.697 1.00 90.88 327 ARG A N 1
ATOM 2403 C CA . ARG A 1 327 ? -8.964 -4.070 27.426 1.00 90.88 327 ARG A CA 1
ATOM 2404 C C . ARG A 1 327 ? -9.246 -4.048 25.926 1.00 90.88 327 ARG A C 1
ATOM 2406 O O . ARG A 1 327 ? -8.553 -3.396 25.159 1.00 90.88 327 ARG A O 1
ATOM 2413 N N . PHE A 1 328 ? -10.309 -4.714 25.522 1.00 89.50 328 PHE A N 1
ATOM 2414 C CA . PHE A 1 328 ? -10.831 -4.795 24.169 1.00 89.50 328 PHE A CA 1
ATOM 2415 C C . PHE A 1 328 ? -12.197 -4.127 24.141 1.00 89.50 328 PHE A C 1
ATOM 2417 O O . PHE A 1 328 ? -12.998 -4.303 25.053 1.00 89.50 328 PHE A O 1
ATOM 2424 N N . ASP A 1 329 ? -12.466 -3.357 23.106 1.00 85.81 329 ASP A N 1
ATOM 2425 C CA . ASP A 1 329 ? -13.724 -2.657 22.898 1.00 85.81 329 ASP A CA 1
ATOM 2426 C C . ASP A 1 329 ? -14.233 -3.028 21.509 1.00 85.81 329 ASP A C 1
ATOM 2428 O O . ASP A 1 329 ? -13.608 -2.711 20.493 1.00 85.81 329 ASP A O 1
ATOM 2432 N N . LEU A 1 330 ? -15.312 -3.808 21.504 1.00 80.62 330 LEU A N 1
ATOM 2433 C CA . LEU A 1 330 ? -15.875 -4.438 20.315 1.00 80.62 330 LEU A CA 1
ATOM 2434 C C . LEU A 1 330 ? -16.974 -3.567 19.676 1.00 80.62 330 LEU A C 1
ATOM 2436 O O . LEU A 1 330 ? -17.468 -3.926 18.607 1.00 80.62 330 LEU A O 1
ATOM 2440 N N . GLY A 1 331 ? -17.355 -2.447 20.306 1.00 74.94 331 GLY A 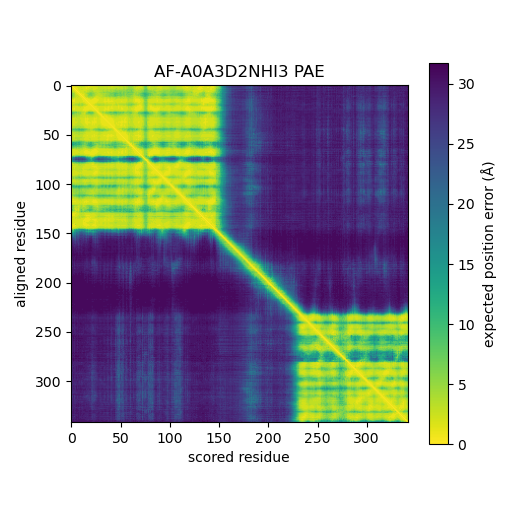N 1
ATOM 2441 C CA . GLY A 1 331 ? -18.505 -1.618 19.919 1.00 74.94 331 GLY A CA 1
ATOM 2442 C C . GLY A 1 331 ? -19.795 -1.964 20.676 1.00 74.94 331 GLY A C 1
ATOM 2443 O O . GLY A 1 331 ? -19.847 -2.941 21.426 1.00 74.94 331 GLY A O 1
ATOM 2444 N N . ASP A 1 332 ? -20.846 -1.145 20.520 1.00 69.19 332 ASP A N 1
ATOM 2445 C CA . ASP A 1 332 ? -22.141 -1.287 21.220 1.00 69.19 332 ASP A CA 1
ATOM 2446 C C . ASP A 1 332 ? -22.030 -1.366 22.762 1.00 69.19 332 ASP A C 1
ATOM 2448 O O . ASP A 1 332 ? -22.866 -1.967 23.442 1.00 69.19 332 ASP A O 1
ATOM 2452 N N . GLY A 1 333 ? -20.981 -0.766 23.337 1.00 72.88 333 GLY A N 1
ATOM 2453 C CA . GLY A 1 333 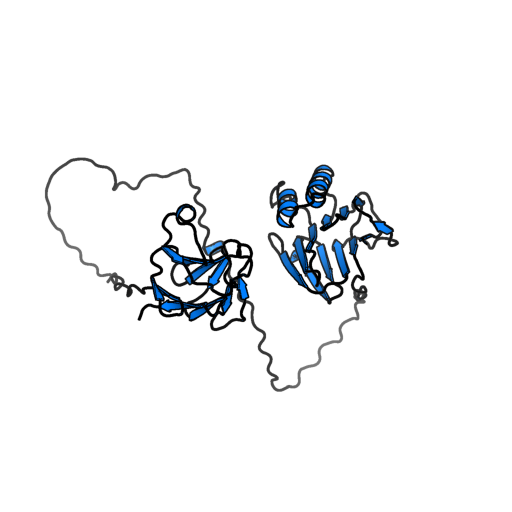? -20.708 -0.802 24.777 1.00 72.88 333 GLY A CA 1
ATOM 2454 C C . GLY A 1 333 ? -20.194 -2.149 25.294 1.00 72.88 333 GLY A C 1
ATOM 2455 O O . GLY A 1 333 ? -20.065 -2.319 26.507 1.00 72.88 333 GLY A O 1
ATOM 2456 N N . VAL A 1 334 ? -19.884 -3.098 24.406 1.00 81.56 334 VAL A N 1
ATOM 2457 C CA . VAL A 1 334 ? -19.307 -4.387 24.787 1.00 81.56 334 VAL A CA 1
ATOM 2458 C C . VAL A 1 334 ? -17.799 -4.259 24.881 1.00 81.56 334 VAL A C 1
ATOM 2460 O O . VAL A 1 334 ? -17.099 -4.060 23.886 1.00 81.56 334 VAL A O 1
ATOM 2463 N N . THR A 1 335 ? -17.293 -4.416 26.101 1.00 85.94 335 THR A N 1
ATOM 2464 C CA . THR A 1 335 ? -15.856 -4.426 26.359 1.00 85.94 335 THR A CA 1
ATOM 2465 C C . THR A 1 335 ? -15.434 -5.746 26.971 1.00 85.94 335 THR A C 1
ATOM 2467 O O . THR A 1 335 ? -16.230 -6.406 27.627 1.00 85.94 335 THR A O 1
ATOM 2470 N N . ALA A 1 336 ? -14.197 -6.156 26.740 1.00 89.38 336 ALA A N 1
ATOM 2471 C CA . ALA A 1 336 ? -13.633 -7.349 27.340 1.00 89.38 336 ALA A CA 1
ATOM 2472 C C . ALA A 1 336 ? -12.248 -7.069 27.920 1.00 89.38 336 ALA A C 1
ATOM 2474 O O . ALA A 1 336 ? -11.540 -6.196 27.430 1.00 89.38 336 ALA A O 1
ATOM 2475 N N . VAL A 1 337 ? -11.846 -7.790 28.959 1.00 91.44 337 VAL A N 1
ATOM 2476 C CA . VAL A 1 337 ? -10.538 -7.637 29.604 1.00 91.44 337 VAL A CA 1
ATOM 2477 C C . VAL A 1 337 ? -9.860 -8.997 29.693 1.00 91.44 337 VAL A C 1
ATOM 2479 O O . VAL A 1 337 ? -10.463 -9.984 30.117 1.00 91.44 337 VAL A O 1
ATOM 2482 N N . PHE A 1 338 ? -8.596 -9.051 29.282 1.00 92.06 338 PHE A N 1
ATOM 2483 C CA . PHE A 1 338 ? -7.754 -10.226 29.477 1.00 92.06 338 PHE A CA 1
ATOM 2484 C C . PHE A 1 338 ? -7.182 -10.209 30.894 1.00 92.06 338 PHE A C 1
ATOM 2486 O O . PHE A 1 338 ? -6.408 -9.315 31.225 1.00 92.06 338 PHE A O 1
ATOM 2493 N N . GLN A 1 339 ? -7.548 -11.174 31.733 1.00 91.12 339 GLN A N 1
ATOM 2494 C CA . GLN A 1 339 ? -7.130 -11.203 33.134 1.00 91.12 339 GLN A CA 1
ATOM 2495 C C . GLN A 1 339 ? -6.828 -12.621 33.623 1.00 91.12 339 GLN A C 1
ATOM 2497 O O . GLN A 1 339 ? -7.130 -13.617 32.964 1.00 91.12 339 GLN A O 1
ATOM 2502 N N . ILE A 1 340 ? -6.199 -12.709 34.789 1.00 87.12 340 ILE A N 1
ATOM 2503 C CA . ILE A 1 340 ? -5.989 -13.973 35.492 1.00 87.12 340 ILE A CA 1
ATOM 2504 C C . ILE A 1 340 ? -7.261 -14.276 36.292 1.00 87.12 340 ILE A C 1
ATOM 2506 O O . ILE A 1 340 ? -7.813 -13.382 36.933 1.00 87.12 340 ILE A O 1
ATOM 2510 N N . ALA A 1 341 ? -7.736 -15.520 36.238 1.00 82.81 341 ALA A N 1
ATOM 2511 C CA . ALA A 1 341 ? -8.837 -15.987 37.072 1.00 82.81 341 ALA A CA 1
ATOM 2512 C C . ALA A 1 341 ? -8.439 -15.845 38.546 1.00 82.81 341 ALA A C 1
ATOM 2514 O O . ALA A 1 341 ? -7.370 -16.315 38.942 1.00 82.81 341 ALA A O 1
ATOM 2515 N N . THR A 1 342 ? -9.277 -15.163 39.324 1.00 67.38 342 THR A N 1
ATOM 2516 C CA . THR A 1 342 ? -9.059 -14.963 40.765 1.00 67.38 342 THR A CA 1
ATOM 2517 C C . THR A 1 342 ? -9.503 -16.184 41.561 1.00 67.38 342 THR A C 1
ATOM 2519 O O . THR A 1 342 ? -10.517 -16.804 41.169 1.00 67.38 342 THR A O 1
#

Foldseek 3Di:
DKKFFAAPDLQQFWKWADEPFKTKTFGTDDDVVLVVCLLVLRNDPPRDPVSSVCSQCVVDQVPGTFMKMWGQPDDPVTKIKIKGADQKWKAFQVGDIDGNDVDSRIDIDIDTNTQKMKMARHPGDDGHDMDDDDGGMDGHRMMMDGPTHDPPPPPDPPDDDDDDDDDDDDDDDDDDDDDDDDDDDPPVPDDDPDDPDDPDPPPPDDDDDDDDDDDDDDDDDDPPPPPDPDPPFWKWKAKPPPDTHTQPWKEKEFQADDCVVPPGYHYHHDDDPVCLFFRFIWIWHDDPQKIKIWTRAGPNFKWKAAPPDDIDGHHDGDIDIGHFQIKIHRDPPMIIGIHTDD

Radius of gyration: 28.81 Å; Cα contacts (8 Å, |Δi|>4): 662; chains: 1; bounding box: 69×86×67 Å

Secondary structure (DSSP, 8-state):
-EEEEEPSSTTT--EEEE-SSEEEEEES---HHHHHHHHHHHTSTT--HHHHHHHHHTT-GGGPPEEEEEEEE-SSSPEEEEEEESSEEEEETTS-EEEGGG-SS-EEEEEES--EEEEEETTPPPPEEEEEE-SEEEE-SEEEEESPPP---------PPPP-PPPP-----------------GGGG------S-----TTS---------------------PPP------EEEEETTTEEEE-SS-EEEESS--GGGSTT-EEEEPP-TTS-S-SSPEEEEEETTEEEEEE-S-SS-EEEE-TTS--EEE-TT-EEEE-TT-EEEEETTEEEEEEE--

Mean predicted aligned error: 20.54 Å

pLDDT: mean 74.17, std 20.16, range [30.67, 97.75]

Solvent-accessible surface area (backbone atoms only — not comparable to full-atom values): 20258 Å² total; per-residue (Å²): 109,37,32,31,28,46,40,83,50,60,87,57,31,8,35,22,36,31,37,93,43,28,43,35,37,39,38,42,76,70,59,67,71,57,55,52,51,40,48,58,38,40,63,38,95,84,56,50,69,67,56,36,49,50,56,59,45,68,76,33,83,90,67,47,73,26,30,38,41,35,32,56,46,87,57,88,62,43,29,35,41,36,37,25,16,36,59,24,35,40,40,28,46,79,69,54,70,48,59,2,66,83,34,96,79,53,42,76,51,76,48,68,72,56,64,13,30,33,39,36,29,63,90,57,72,84,42,56,70,77,44,82,42,70,78,50,77,46,63,12,45,35,40,33,32,62,56,45,47,78,79,72,78,74,74,76,82,74,84,71,83,81,80,83,89,77,87,91,80,91,80,83,92,78,92,75,89,76,83,78,81,82,81,80,72,72,74,83,76,64,78,83,93,79,75,99,72,82,80,75,70,85,83,75,69,90,76,90,79,92,86,84,86,84,90,83,89,82,92,76,91,70,87,73,73,71,79,69,83,70,78,84,80,49,46,25,42,38,34,45,91,89,41,76,41,71,52,87,46,40,36,36,40,19,50,59,63,60,64,92,82,42,82,84,42,49,77,43,72,44,89,43,91,83,61,49,31,30,62,36,26,42,36,35,34,67,56,90,86,29,40,38,39,30,26,53,54,19,84,70,34,31,42,37,34,44,82,91,50,78,74,43,78,37,36,70,51,35,71,47,78,42,58,70,60,21,33,38,35,43,44,72,87,32,34,31,34,34,39,70,62,130

Nearest PDB structures (foldseek):
  5w7x-assembly2_A  TM=7.622E-01  e=8.442E-03  Homo sapiens

Sequence (342 aa):
MFRYPTPQRPTEAGYAIAGDRFAILLAGPAAEGLVSTVWDAAAADSSLLEDVLSVIVTAGIHALPDFAVVELAGTSPETLRVAARGEVTIETDAGAVIDGRDARTWTETSLSAVTGFRLVHVGAPEGVGLLPLGLGVARADELAWGRPAAQSPRAASTSTPAPTPAPPAPSLPDETDVLETLSIDRSLFARPLDDENLELPAFLSDDTGDIELPDDRTLLGGRRATPAPTPAVTYVFAVEPGRELPLDRPLVLGRGPRPARHPGARIEAVPSPAKEISGAPLEVRLDGEHLIARDLDSTNGTIVRPQDSQPLLLRGGATLRVPVGTRFDLGDGVTAVFQIAT